Protein AF-X6N0F0-F1 (afdb_monomer_lite)

Organism: Reticulomyxa filosa (NCBI:txid46433)

Sequence (204 aa):
MIHLSQEDIPFHVIVHSWLSKQPIAPAMQTQVQGWMHDIFLKAVHLLHQQMINSNEPIFVIRTTIIGLLRSSLCHLDMDNFSDMNKINKKEFVVQCIRGLTCNLTYKFKQQLALEILKLSEETVSNGLNRDNIGCIYFDPQHNAIRHYDNVALSKQHQDILSKLYTDQVLDVDNIPMIMYVMKLNIKIKIHICIRHIKKNYTYN

Secondary structure (DSSP, 8-state):
-----STT--HHHHHHHHHTTS---HHHHHHHHHHIIIIIIHHHHHHHHHHHH--S--BSS---HHHHHHHHHHHT-GGGSS-TTS--HHHHHHHHHHHHHTTB-HHHHHHHHHHHHHHHT---TT---GGGGGGEEEETTTTEEEE-------HHHHHHHHHHSSS-PPPTT-HHHHHHHHHHHHHHHHHHHHHHHHHHS---

Foldseek 3Di:
DDDDDLVPDPLVVVVVVLLVPAPADPVCSVVVNVCCVQQQVVLLVVVVVCVVPDPADFFLEDDRSVRLSVQLVVLVRLVNAPDRHDHALLQNLLSNLCSNLVGGAQVNSLVSNVVSCVSSVADEDPDDPSNPSSQWDQDPVVRGIYGLPPPPDPVVVVVVVVVVNPRDRDDPVPVVVVVVVVVVVVVVVVVSVVVVVVVVPPPD

Radius of gyration: 18.17 Å; chains: 1; bounding box: 40×53×51 Å

Structure (mmCIF, N/CA/C/O backbone):
data_AF-X6N0F0-F1
#
_entry.id   AF-X6N0F0-F1
#
loop_
_atom_site.group_PDB
_atom_site.id
_atom_site.type_symbol
_atom_site.label_atom_id
_atom_site.label_alt_id
_atom_site.label_comp_id
_atom_site.label_asym_id
_atom_site.label_entity_id
_atom_site.label_seq_id
_atom_site.pdbx_PDB_ins_code
_atom_site.Cartn_x
_atom_site.Cartn_y
_atom_site.Cartn_z
_atom_site.occupancy
_atom_site.B_iso_or_equiv
_atom_site.auth_seq_id
_atom_site.auth_comp_id
_atom_site.auth_asym_id
_atom_site.auth_atom_id
_atom_site.pdbx_PDB_model_num
ATOM 1 N N . MET A 1 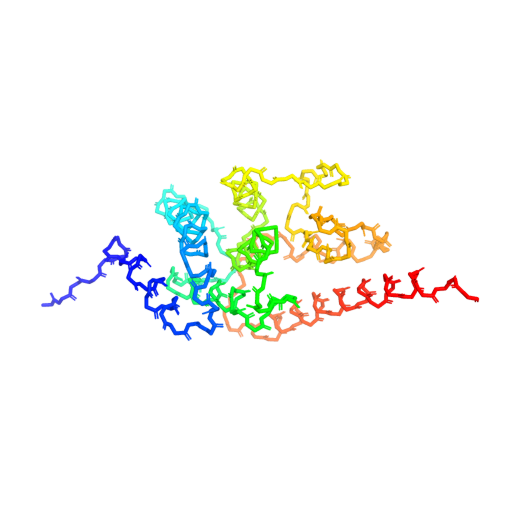1 ? -21.786 -23.741 19.192 1.00 69.81 1 MET A N 1
ATOM 2 C CA . MET A 1 1 ? -21.735 -22.355 18.679 1.00 69.81 1 MET A CA 1
ATOM 3 C C . MET A 1 1 ? -20.331 -22.123 18.150 1.00 69.81 1 MET A C 1
ATOM 5 O O . MET A 1 1 ? -19.397 -22.379 18.896 1.00 69.81 1 MET A O 1
ATOM 9 N N . ILE A 1 2 ? -20.175 -21.747 16.878 1.00 79.00 2 ILE A N 1
ATOM 10 C CA . ILE A 1 2 ? -18.860 -21.464 16.281 1.00 79.00 2 ILE A CA 1
ATOM 11 C C . ILE A 1 2 ? -18.618 -19.957 16.394 1.00 79.00 2 ILE A C 1
ATOM 13 O O . ILE A 1 2 ? -19.473 -19.175 15.983 1.00 79.00 2 ILE A O 1
ATOM 17 N N . HIS A 1 3 ? -17.482 -19.566 16.970 1.00 74.69 3 HIS A N 1
ATOM 18 C CA . HIS A 1 3 ? -17.037 -18.178 17.063 1.00 74.69 3 HIS A CA 1
ATOM 19 C C . HIS A 1 3 ? -15.860 -17.978 16.106 1.00 74.69 3 HIS A C 1
ATOM 21 O O . HIS A 1 3 ? -14.923 -18.770 16.122 1.00 74.69 3 HIS A O 1
ATOM 27 N N . LEU A 1 4 ? -15.932 -16.949 15.264 1.00 74.44 4 LEU A N 1
ATOM 28 C CA . LEU A 1 4 ? -14.862 -16.556 14.349 1.00 74.44 4 LEU A CA 1
ATOM 29 C C . LEU A 1 4 ? -14.329 -15.209 14.824 1.00 74.44 4 LEU A C 1
ATOM 31 O O . LEU A 1 4 ? -15.073 -14.224 14.824 1.00 74.44 4 LEU A O 1
ATOM 35 N N . SER A 1 5 ? -13.070 -15.183 15.257 1.00 76.06 5 SER A N 1
ATOM 36 C CA . SER A 1 5 ? -12.427 -13.955 15.713 1.00 76.06 5 SER A CA 1
ATOM 37 C C . SER A 1 5 ? -11.921 -13.133 14.521 1.00 76.06 5 SER A C 1
ATOM 39 O O . SER A 1 5 ? -11.695 -13.655 13.426 1.00 76.06 5 SER A O 1
ATOM 41 N N . GLN A 1 6 ? -11.734 -11.827 14.722 1.00 69.38 6 GLN A N 1
ATOM 42 C CA . GLN A 1 6 ? -11.071 -10.979 13.723 1.00 69.38 6 GLN A CA 1
ATOM 43 C C . GLN A 1 6 ? -9.553 -11.216 13.669 1.00 69.38 6 GLN A C 1
ATOM 45 O O . GLN A 1 6 ? -8.920 -10.861 12.678 1.00 69.38 6 GLN A O 1
ATOM 50 N N . GLU A 1 7 ? -8.982 -11.846 14.697 1.00 70.25 7 GLU A N 1
ATOM 51 C CA . GLU A 1 7 ? -7.555 -12.169 14.782 1.00 70.25 7 GLU A CA 1
ATOM 52 C C . GLU A 1 7 ? -7.174 -13.323 13.843 1.00 70.25 7 GLU A C 1
ATOM 54 O O . GLU A 1 7 ? -6.058 -13.359 13.328 1.00 70.25 7 GLU A O 1
ATOM 59 N N . ASP A 1 8 ? -8.129 -14.202 13.529 1.00 71.31 8 ASP A N 1
ATOM 60 C CA . ASP A 1 8 ? -7.909 -15.400 12.712 1.00 71.31 8 ASP A CA 1
ATOM 61 C C . ASP A 1 8 ? -7.985 -15.153 11.194 1.00 71.31 8 ASP A C 1
ATOM 63 O O . ASP A 1 8 ? -8.019 -16.105 10.413 1.00 71.31 8 ASP A O 1
ATOM 67 N N . ILE A 1 9 ? -8.055 -13.900 10.725 1.00 78.94 9 ILE A N 1
ATOM 68 C CA . ILE A 1 9 ? -8.280 -13.617 9.298 1.00 78.94 9 ILE A CA 1
ATOM 69 C C . ILE A 1 9 ? -6.981 -13.831 8.495 1.00 78.94 9 ILE A C 1
ATOM 71 O O . ILE A 1 9 ? -6.022 -13.065 8.640 1.00 78.94 9 ILE A O 1
ATOM 75 N N . PRO A 1 10 ? -6.931 -14.801 7.559 1.00 85.31 10 PRO A N 1
ATOM 76 C CA . PRO A 1 10 ? -5.717 -15.098 6.809 1.00 85.31 10 PRO A CA 1
ATOM 77 C C . PRO A 1 10 ? -5.556 -14.129 5.625 1.00 85.31 10 PRO A C 1
ATOM 79 O O . PRO A 1 10 ? -5.815 -14.477 4.470 1.00 85.31 10 PRO A O 1
ATOM 82 N N . PHE A 1 11 ? -5.108 -12.895 5.892 1.00 88.25 11 PHE A N 1
ATOM 83 C CA . PHE A 1 11 ? -4.952 -11.844 4.869 1.00 88.25 11 PHE A CA 1
ATOM 84 C C . PHE A 1 11 ? -4.115 -12.297 3.666 1.00 88.25 11 PHE A C 1
ATOM 86 O O . PHE A 1 11 ? -4.444 -11.993 2.519 1.00 88.25 11 PHE A O 1
ATOM 93 N N .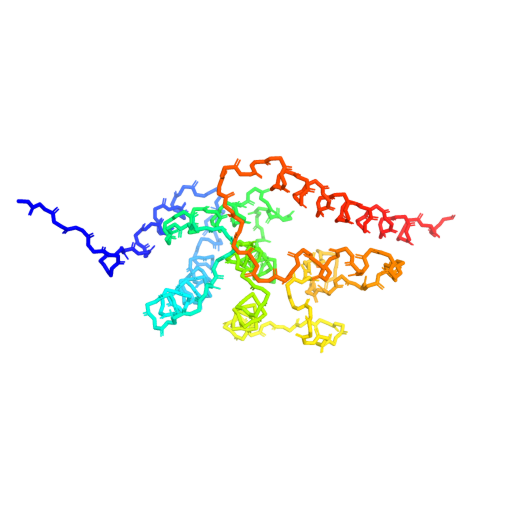 HIS A 1 12 ? -3.062 -13.073 3.925 1.00 88.50 12 HIS A N 1
ATOM 94 C CA . HIS A 1 12 ? -2.173 -13.614 2.901 1.00 88.50 12 HIS A CA 1
ATOM 95 C C . HIS A 1 12 ? -2.908 -14.521 1.901 1.00 88.50 12 HIS A C 1
ATOM 97 O O . HIS A 1 12 ? -2.646 -14.427 0.705 1.00 88.50 12 HIS A O 1
ATOM 103 N N . VAL A 1 13 ? -3.868 -15.337 2.353 1.00 90.19 13 VAL A N 1
ATOM 104 C CA . VAL A 1 13 ? -4.660 -16.219 1.477 1.00 90.19 13 VAL A CA 1
ATOM 105 C C . VAL A 1 13 ? -5.571 -15.399 0.571 1.00 90.19 13 VAL A C 1
ATOM 107 O O . VAL A 1 13 ? -5.664 -15.675 -0.623 1.00 90.19 13 VAL A O 1
ATOM 110 N N . ILE A 1 14 ? -6.210 -14.361 1.118 1.00 90.81 14 ILE A N 1
ATOM 111 C CA . ILE A 1 14 ? -7.100 -13.472 0.357 1.00 90.81 14 ILE A CA 1
ATOM 112 C C . ILE A 1 14 ? -6.309 -12.757 -0.741 1.00 90.81 14 ILE A C 1
ATOM 114 O O . ILE A 1 14 ? -6.707 -12.771 -1.904 1.00 90.81 14 ILE A O 1
ATOM 118 N N . VAL A 1 15 ? -5.163 -12.178 -0.379 1.00 91.44 15 VAL A N 1
ATOM 119 C CA . VAL A 1 15 ? -4.282 -11.478 -1.320 1.00 91.44 15 VAL A CA 1
ATOM 120 C C . VAL A 1 15 ? -3.732 -12.428 -2.381 1.00 91.44 15 VAL A C 1
ATOM 122 O O . VAL A 1 15 ? -3.753 -12.093 -3.562 1.00 91.44 15 VAL A O 1
ATOM 125 N N . HIS A 1 16 ? -3.302 -13.630 -1.993 1.00 90.69 16 HIS A N 1
ATOM 126 C CA . HIS A 1 16 ? -2.810 -14.635 -2.933 1.00 90.69 16 HIS A CA 1
ATOM 127 C C . HIS A 1 16 ? -3.905 -15.091 -3.910 1.00 90.69 16 HIS A C 1
ATOM 129 O O . HIS A 1 16 ? -3.671 -15.179 -5.114 1.00 90.69 16 HIS A O 1
ATOM 135 N N . SER A 1 17 ? -5.125 -15.329 -3.417 1.00 91.56 17 SER A N 1
ATOM 136 C CA . SER A 1 17 ? -6.269 -15.677 -4.268 1.00 91.56 17 SER A CA 1
ATOM 137 C C . SER A 1 17 ? -6.703 -14.534 -5.185 1.00 91.56 17 SER A C 1
ATOM 139 O O . SER A 1 17 ? -7.323 -14.800 -6.215 1.00 91.56 17 SER A O 1
ATOM 141 N N . TRP A 1 18 ? -6.477 -13.281 -4.795 1.00 92.88 18 TRP A N 1
ATOM 142 C CA . TRP A 1 18 ? -6.726 -12.139 -5.664 1.00 92.88 18 TRP A CA 1
ATOM 143 C C . TRP A 1 18 ? -5.651 -12.051 -6.749 1.00 92.88 18 TRP A C 1
ATOM 145 O O . TRP A 1 18 ? -6.000 -11.978 -7.924 1.00 92.88 18 TRP A O 1
ATOM 155 N N . LEU A 1 19 ? -4.370 -12.166 -6.374 1.00 90.31 19 LEU A N 1
ATOM 156 C CA . LEU A 1 19 ? -3.230 -12.138 -7.295 1.00 90.31 19 LEU A CA 1
ATOM 157 C C . LEU A 1 19 ? -3.330 -13.199 -8.393 1.00 90.31 19 LEU A C 1
ATOM 159 O O . LEU A 1 19 ? -3.030 -12.906 -9.545 1.00 90.31 19 LEU A O 1
ATOM 163 N N . SER A 1 20 ? -3.789 -14.411 -8.066 1.00 90.25 20 SER A N 1
ATOM 164 C CA . SER A 1 20 ? -3.936 -15.491 -9.052 1.00 90.25 20 SER A CA 1
ATOM 165 C C . SER A 1 20 ? -5.004 -15.231 -10.119 1.00 90.25 20 SER A C 1
ATOM 167 O O . SER A 1 20 ? -5.036 -15.932 -11.127 1.00 90.25 20 SER A O 1
ATOM 169 N N . LYS A 1 21 ? -5.882 -14.244 -9.906 1.00 90.00 21 LYS A N 1
ATOM 170 C CA . LYS A 1 21 ? -6.938 -13.843 -10.847 1.00 90.00 21 LYS A CA 1
ATOM 171 C C . LYS A 1 21 ? -6.562 -12.616 -11.674 1.00 90.00 21 LYS A C 1
ATOM 173 O O . LYS A 1 21 ? -7.340 -12.228 -12.539 1.00 90.00 21 LYS A O 1
ATOM 178 N N . GLN A 1 22 ? -5.425 -11.984 -11.388 1.00 88.31 22 GLN A N 1
ATOM 179 C CA . GLN A 1 22 ? -5.017 -10.762 -12.067 1.00 88.31 22 GLN A CA 1
ATOM 180 C C . GLN A 1 22 ? -4.376 -11.075 -13.428 1.00 88.31 22 GLN A C 1
ATOM 182 O O . GLN A 1 22 ? -3.581 -12.015 -13.519 1.00 88.31 22 GLN A O 1
ATOM 187 N N . PRO A 1 23 ? -4.656 -10.283 -14.477 1.00 85.69 23 PRO A N 1
ATOM 188 C CA . PRO A 1 23 ? -4.070 -10.450 -15.808 1.00 85.69 23 PRO A CA 1
ATOM 189 C C . PRO A 1 23 ? -2.620 -9.922 -15.869 1.00 85.69 23 PRO A C 1
ATOM 191 O O . PRO A 1 23 ? -2.290 -9.056 -16.673 1.00 85.69 23 PRO A O 1
ATOM 194 N N . ILE A 1 24 ? -1.739 -10.423 -14.998 1.00 83.31 24 ILE A N 1
ATOM 195 C CA . ILE A 1 24 ? -0.337 -9.989 -14.909 1.00 83.31 24 ILE A CA 1
ATOM 196 C C . ILE A 1 24 ? 0.508 -10.800 -15.894 1.00 83.31 24 ILE A C 1
ATOM 198 O O . ILE A 1 24 ? 0.452 -12.031 -15.905 1.00 83.31 24 ILE A O 1
ATOM 202 N N . ALA A 1 25 ? 1.344 -10.126 -16.685 1.00 82.62 25 ALA A N 1
ATOM 203 C CA . ALA A 1 25 ? 2.320 -10.803 -17.534 1.00 82.62 25 ALA A CA 1
ATOM 204 C C . ALA A 1 25 ? 3.247 -11.713 -16.689 1.00 82.62 25 ALA A C 1
ATOM 206 O O . ALA A 1 25 ? 3.732 -11.268 -15.644 1.00 82.62 25 ALA A O 1
ATOM 207 N N . PRO A 1 26 ? 3.583 -12.944 -17.129 1.00 81.94 26 PRO A N 1
ATOM 208 C CA . PRO A 1 26 ? 4.384 -13.887 -16.334 1.00 81.94 26 PRO A CA 1
ATOM 209 C C . PRO A 1 26 ? 5.716 -13.314 -15.830 1.00 81.94 26 PRO A C 1
ATOM 211 O O . PRO A 1 26 ? 6.135 -13.594 -14.710 1.00 81.94 26 PRO A O 1
ATOM 214 N N . ALA A 1 27 ? 6.351 -12.448 -16.626 1.00 83.12 27 ALA A N 1
ATOM 215 C CA . ALA A 1 27 ? 7.599 -11.779 -16.264 1.00 83.12 27 ALA A CA 1
ATOM 216 C C . ALA A 1 27 ? 7.469 -10.843 -15.044 1.00 83.12 27 ALA A C 1
ATOM 218 O O . ALA A 1 27 ? 8.462 -10.584 -14.369 1.00 83.12 27 ALA A O 1
ATOM 219 N N . MET A 1 28 ? 6.264 -10.340 -14.753 1.00 85.06 28 MET A N 1
ATOM 220 C CA . MET A 1 28 ? 5.997 -9.391 -13.666 1.00 85.06 28 MET A CA 1
ATOM 221 C C . MET A 1 28 ? 5.358 -10.025 -12.435 1.00 85.06 28 MET A C 1
ATOM 223 O O . MET A 1 28 ? 5.368 -9.410 -11.368 1.00 85.06 28 MET A O 1
ATOM 227 N N . GLN A 1 29 ? 4.857 -11.256 -12.539 1.00 86.62 29 GLN A N 1
ATOM 228 C CA . GLN A 1 29 ? 4.131 -11.918 -11.458 1.00 86.62 29 GLN A CA 1
ATOM 229 C C . GLN A 1 29 ? 4.958 -12.007 -10.167 1.00 86.62 29 GLN A C 1
ATOM 231 O O . GLN A 1 29 ? 4.486 -11.592 -9.110 1.00 86.62 29 GLN A O 1
ATOM 236 N N . THR A 1 30 ? 6.215 -12.452 -10.256 1.00 90.06 30 THR A N 1
ATOM 237 C CA . THR A 1 30 ? 7.126 -12.558 -9.101 1.00 90.06 30 THR A CA 1
ATOM 238 C C . THR A 1 30 ? 7.404 -11.199 -8.461 1.00 90.06 30 THR A C 1
ATOM 240 O O . THR A 1 30 ? 7.430 -11.073 -7.238 1.00 90.06 30 THR A O 1
ATOM 243 N N . GLN A 1 31 ? 7.579 -10.160 -9.279 1.00 91.31 31 GLN A N 1
ATOM 244 C CA . GLN A 1 31 ? 7.877 -8.810 -8.805 1.00 91.31 31 GLN A CA 1
ATOM 245 C C . GLN A 1 31 ? 6.676 -8.190 -8.081 1.00 91.31 31 GLN A C 1
ATOM 247 O O . GLN A 1 31 ? 6.823 -7.673 -6.973 1.00 91.31 31 GLN A O 1
ATOM 252 N N . VAL A 1 32 ? 5.480 -8.300 -8.664 1.00 91.44 32 VAL A N 1
ATOM 253 C CA . VAL A 1 32 ? 4.233 -7.827 -8.046 1.00 91.44 32 VAL A CA 1
ATOM 254 C C . VAL A 1 32 ? 3.931 -8.611 -6.772 1.00 91.44 32 VAL A C 1
ATOM 256 O O . VAL A 1 32 ? 3.545 -8.016 -5.769 1.00 91.44 32 VAL A O 1
ATOM 259 N N . GLN A 1 33 ? 4.150 -9.927 -6.768 1.00 92.69 33 GLN A N 1
ATOM 260 C CA . GLN A 1 33 ? 3.998 -10.751 -5.570 1.00 92.69 33 GLN A CA 1
ATOM 261 C C . GLN A 1 33 ? 4.942 -10.297 -4.448 1.00 92.69 33 GLN A C 1
ATOM 263 O O . GLN A 1 33 ? 4.503 -10.182 -3.301 1.00 92.69 33 GLN A O 1
ATOM 268 N N . GLY A 1 34 ? 6.198 -9.975 -4.777 1.00 93.94 34 GLY A N 1
ATOM 269 C CA . GLY A 1 34 ? 7.149 -9.380 -3.839 1.00 93.94 34 GLY A CA 1
ATOM 270 C C . GLY A 1 34 ? 6.624 -8.072 -3.247 1.00 93.94 34 GLY A C 1
ATOM 271 O O . GLY A 1 34 ? 6.540 -7.933 -2.032 1.00 93.94 34 GLY A O 1
ATOM 272 N N . TRP A 1 35 ? 6.152 -7.141 -4.079 1.00 95.25 35 TRP A N 1
ATOM 273 C CA . TRP A 1 35 ? 5.598 -5.868 -3.599 1.00 95.25 35 TRP A CA 1
ATOM 274 C C . TRP A 1 35 ? 4.320 -6.025 -2.773 1.00 95.25 35 TRP A C 1
ATOM 276 O O . TRP A 1 35 ? 4.130 -5.319 -1.781 1.00 95.25 35 TRP A O 1
ATOM 286 N N . MET A 1 36 ? 3.450 -6.968 -3.132 1.00 94.88 36 MET A N 1
ATOM 287 C CA . MET A 1 36 ? 2.273 -7.288 -2.327 1.00 94.88 36 MET A CA 1
ATOM 288 C C . MET A 1 36 ? 2.663 -7.804 -0.944 1.00 94.88 36 MET A C 1
ATOM 290 O O . MET A 1 36 ? 2.010 -7.460 0.039 1.00 94.88 36 MET A O 1
ATOM 294 N N . HIS A 1 37 ? 3.728 -8.596 -0.846 1.00 94.38 37 HIS A N 1
ATOM 295 C CA . HIS A 1 37 ? 4.213 -9.086 0.436 1.00 94.38 37 HIS A CA 1
ATOM 296 C C . HIS A 1 37 ? 4.913 -7.990 1.248 1.00 94.38 37 HIS A C 1
ATOM 298 O O . HIS A 1 37 ? 4.571 -7.756 2.407 1.00 94.38 37 HIS A O 1
ATOM 304 N N . ASP A 1 38 ? 5.853 -7.282 0.627 1.00 94.81 38 ASP A N 1
ATOM 305 C CA . ASP A 1 38 ? 6.741 -6.356 1.323 1.00 94.81 38 ASP A CA 1
ATOM 306 C C . ASP A 1 38 ? 6.120 -5.002 1.634 1.00 94.81 38 ASP A C 1
ATOM 308 O O . ASP A 1 38 ? 6.524 -4.367 2.605 1.00 94.81 38 ASP A O 1
ATOM 312 N N . ILE A 1 39 ? 5.143 -4.569 0.840 1.00 96.25 39 ILE A N 1
ATOM 313 C CA . ILE A 1 39 ? 4.515 -3.256 0.985 1.00 96.25 39 ILE A CA 1
ATOM 314 C C . ILE A 1 39 ? 3.069 -3.431 1.446 1.00 96.25 39 ILE A C 1
ATOM 316 O O . ILE A 1 39 ? 2.711 -2.983 2.534 1.00 96.25 39 ILE A O 1
ATOM 320 N N . PHE A 1 40 ? 2.230 -4.104 0.651 1.00 95.50 40 PHE A N 1
ATOM 321 C CA . PHE A 1 40 ? 0.785 -4.146 0.906 1.00 95.50 40 PHE A CA 1
ATOM 322 C C . PHE A 1 40 ? 0.427 -4.936 2.173 1.00 95.50 40 PHE A C 1
ATOM 324 O O . PHE A 1 40 ? -0.244 -4.406 3.056 1.00 95.50 40 PHE A O 1
ATOM 331 N N . LEU A 1 41 ? 0.890 -6.183 2.307 1.00 94.56 41 LEU A N 1
ATOM 332 C CA . LEU A 1 41 ? 0.569 -7.030 3.460 1.00 94.56 41 LEU A CA 1
ATOM 333 C C . LEU A 1 41 ? 1.149 -6.477 4.766 1.00 94.56 41 LEU A C 1
ATOM 335 O O . LEU A 1 41 ? 0.461 -6.507 5.787 1.00 94.56 41 LEU A O 1
ATOM 339 N N . LYS A 1 42 ? 2.365 -5.915 4.741 1.00 95.25 42 LYS A N 1
ATOM 340 C CA . LYS A 1 42 ? 2.935 -5.230 5.913 1.00 95.25 42 LYS A CA 1
ATOM 341 C C . LYS A 1 42 ? 2.102 -4.005 6.304 1.00 95.25 42 LYS A C 1
ATOM 343 O O . LYS A 1 42 ? 1.788 -3.851 7.481 1.00 95.25 42 LYS A O 1
ATOM 348 N N . ALA A 1 43 ? 1.661 -3.190 5.343 1.00 94.56 43 ALA A N 1
ATOM 349 C CA . ALA A 1 43 ? 0.790 -2.044 5.614 1.00 94.56 43 ALA A CA 1
ATOM 350 C C . ALA A 1 43 ? -0.584 -2.456 6.179 1.00 94.56 43 ALA A C 1
ATOM 352 O O . ALA A 1 43 ? -1.069 -1.842 7.129 1.00 94.56 43 ALA A O 1
ATOM 353 N N . VAL A 1 44 ? -1.189 -3.528 5.654 1.00 93.62 44 VAL A N 1
ATOM 354 C CA . VAL A 1 44 ? -2.429 -4.113 6.198 1.00 93.62 44 VAL A CA 1
ATOM 355 C C . VAL A 1 44 ? -2.220 -4.594 7.632 1.00 93.62 44 VAL A C 1
ATOM 357 O O . VAL A 1 44 ? -3.065 -4.339 8.486 1.00 93.62 44 VAL A O 1
ATOM 360 N N . HIS A 1 45 ? -1.102 -5.267 7.913 1.00 92.12 45 HIS A N 1
ATOM 361 C CA . HIS A 1 45 ? -0.795 -5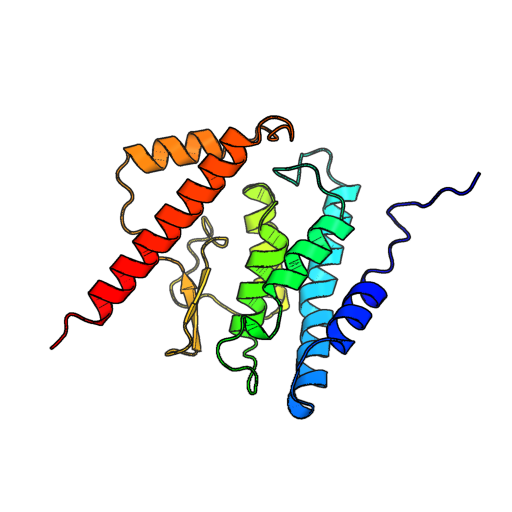.756 9.255 1.00 92.12 45 HIS A CA 1
ATOM 362 C C . HIS A 1 45 ? -0.631 -4.608 10.256 1.00 92.12 45 HIS A C 1
ATOM 364 O O . HIS A 1 45 ? -1.217 -4.661 11.334 1.00 92.12 45 HIS A O 1
ATOM 370 N N . LEU A 1 46 ? 0.088 -3.544 9.879 1.00 91.81 46 LEU A N 1
ATOM 371 C CA . LEU A 1 46 ? 0.221 -2.335 10.698 1.00 91.81 46 LEU A CA 1
ATOM 372 C C . LEU A 1 46 ? -1.143 -1.713 11.008 1.00 91.81 46 LEU A C 1
ATOM 374 O O . LEU A 1 46 ? -1.434 -1.395 12.159 1.00 91.81 46 LEU A O 1
ATOM 378 N N . LEU A 1 47 ? -2.005 -1.582 9.999 1.00 90.75 47 LEU A N 1
ATOM 379 C CA . LEU A 1 47 ? -3.342 -1.034 10.193 1.00 90.75 47 LEU A CA 1
ATOM 380 C C . LEU A 1 47 ? -4.213 -1.934 11.081 1.00 90.75 47 LEU A C 1
ATOM 382 O O . LEU A 1 47 ? -4.924 -1.434 11.947 1.00 90.75 47 LEU A O 1
ATOM 386 N N . HIS A 1 48 ? -4.135 -3.254 10.910 1.00 89.69 48 HIS A N 1
ATOM 387 C CA . HIS A 1 48 ? -4.855 -4.209 11.751 1.00 89.69 48 HIS A CA 1
ATOM 388 C C . HIS A 1 48 ? -4.406 -4.132 13.217 1.00 89.69 48 HIS A C 1
ATOM 390 O O . HIS A 1 48 ? -5.239 -4.089 14.117 1.00 89.69 48 HIS A O 1
ATOM 396 N N . GLN A 1 49 ? -3.098 -4.025 13.466 1.00 88.38 49 GLN A N 1
ATOM 397 C CA . GLN A 1 49 ? -2.571 -3.792 14.812 1.00 88.38 49 GLN A CA 1
ATOM 398 C C . GLN A 1 49 ? -3.084 -2.473 15.401 1.00 88.38 49 GLN A C 1
ATOM 400 O O . GLN A 1 49 ? -3.463 -2.428 16.570 1.00 88.38 49 GLN A O 1
ATOM 405 N N . GLN A 1 50 ? -3.141 -1.402 14.602 1.00 87.31 50 GLN A N 1
ATOM 406 C CA . GLN A 1 50 ? -3.716 -0.132 15.050 1.00 87.31 50 GLN A CA 1
ATOM 407 C C . GLN A 1 50 ? -5.198 -0.278 15.415 1.00 87.31 50 GLN A C 1
ATOM 409 O O . GLN A 1 50 ? -5.611 0.271 16.432 1.00 87.31 50 GLN A O 1
ATOM 414 N N . MET A 1 51 ? -5.976 -1.049 14.648 1.00 84.50 51 MET A N 1
ATOM 415 C CA . MET A 1 51 ? -7.391 -1.326 14.944 1.00 84.50 51 MET A CA 1
ATOM 416 C C . MET A 1 51 ? -7.610 -2.054 16.265 1.00 84.50 51 MET A C 1
ATOM 418 O O . MET A 1 51 ? -8.606 -1.788 16.927 1.00 84.50 51 MET A O 1
ATOM 422 N N . ILE A 1 52 ? -6.706 -2.958 16.638 1.00 84.25 52 ILE A N 1
ATOM 423 C CA . ILE A 1 52 ? -6.805 -3.712 17.893 1.00 84.25 52 ILE A CA 1
ATOM 424 C C . ILE A 1 52 ? -6.366 -2.849 19.084 1.00 84.25 52 ILE A C 1
ATOM 426 O O . ILE A 1 52 ? -6.971 -2.907 20.150 1.00 84.25 52 ILE A O 1
ATOM 430 N N . ASN A 1 53 ? -5.321 -2.037 18.904 1.00 84.25 53 ASN A N 1
ATOM 431 C CA . ASN A 1 53 ? -4.653 -1.341 20.006 1.00 84.25 53 ASN A CA 1
ATOM 432 C C . ASN A 1 53 ? -5.176 0.080 20.269 1.00 84.25 53 ASN A C 1
ATOM 434 O O . ASN A 1 53 ? -4.841 0.670 21.297 1.00 84.25 53 ASN A O 1
ATOM 438 N N . SER A 1 54 ? -5.926 0.674 19.338 1.00 78.50 54 SER A N 1
ATOM 439 C CA . SER A 1 54 ? -6.392 2.056 19.454 1.00 78.50 54 SER A CA 1
ATOM 440 C C . SER A 1 54 ? -7.830 2.139 19.956 1.00 78.50 54 SER A C 1
ATOM 442 O O . SER A 1 54 ? -8.724 1.486 19.429 1.00 78.50 54 SER A O 1
ATOM 444 N N . ASN A 1 55 ? -8.061 3.033 20.920 1.00 77.56 55 ASN A N 1
ATOM 445 C CA . ASN A 1 55 ? -9.405 3.437 21.341 1.00 77.56 55 ASN A CA 1
ATOM 446 C C . ASN A 1 55 ? -9.985 4.564 20.459 1.00 77.56 55 ASN A C 1
ATOM 448 O O . ASN A 1 55 ? -11.122 4.982 20.671 1.00 77.56 55 ASN A O 1
ATOM 452 N N . GLU A 1 56 ? -9.210 5.094 19.504 1.00 81.56 56 GLU A N 1
ATOM 453 C CA . GLU A 1 56 ? -9.640 6.170 18.606 1.00 81.56 56 GLU A CA 1
ATOM 454 C C . GLU A 1 56 ? -10.325 5.617 17.340 1.00 81.56 56 GLU A C 1
ATOM 456 O O . GLU A 1 56 ? -9.956 4.550 16.840 1.00 81.56 56 GLU A O 1
ATOM 461 N N . PRO A 1 57 ? -11.290 6.349 16.752 1.00 82.12 57 PRO A N 1
ATOM 462 C CA . PRO A 1 57 ? -11.897 5.962 15.485 1.00 82.12 57 PRO A CA 1
ATOM 463 C C . PRO A 1 57 ? -10.879 6.069 14.338 1.00 82.12 57 PRO A C 1
ATOM 465 O O . PRO A 1 57 ? -10.495 7.155 13.901 1.00 82.12 57 PRO A O 1
ATOM 468 N N . ILE A 1 58 ? -10.453 4.917 13.819 1.00 86.06 58 ILE A N 1
ATOM 469 C CA . ILE A 1 58 ? -9.519 4.832 12.684 1.00 86.06 58 ILE A CA 1
ATOM 470 C C . ILE A 1 58 ? -10.217 5.110 11.352 1.00 86.06 58 ILE A C 1
ATOM 472 O O . ILE A 1 58 ? -9.637 5.721 10.450 1.00 86.06 58 ILE A O 1
ATOM 476 N N . PHE A 1 59 ? -11.464 4.659 11.222 1.00 85.44 59 PHE A N 1
ATOM 477 C CA . PHE A 1 59 ? -12.234 4.762 9.990 1.00 85.44 59 PHE A CA 1
ATOM 478 C C . PHE A 1 59 ? -13.240 5.904 10.041 1.00 85.44 59 PHE A C 1
ATOM 480 O O . PHE A 1 59 ? -13.904 6.107 11.054 1.00 85.44 59 PHE A O 1
ATOM 487 N N . VAL A 1 60 ? -13.407 6.592 8.910 1.00 83.12 60 VAL A N 1
ATOM 488 C CA . VAL A 1 60 ? -14.477 7.587 8.727 1.00 83.12 60 VAL A CA 1
ATOM 489 C C . VAL A 1 60 ? -15.840 6.894 8.657 1.00 83.12 60 VAL A C 1
ATOM 491 O O . VAL A 1 60 ? -16.816 7.392 9.213 1.00 83.12 60 VAL A O 1
ATOM 494 N N . ILE A 1 61 ? -15.897 5.731 7.996 1.00 81.94 61 ILE A N 1
ATOM 495 C CA . ILE A 1 61 ? -17.083 4.876 7.897 1.00 81.94 61 ILE A CA 1
ATOM 496 C C . ILE A 1 61 ? -16.751 3.504 8.477 1.00 81.94 61 ILE A C 1
ATOM 498 O O . ILE A 1 61 ? -15.787 2.855 8.058 1.00 81.94 61 ILE A O 1
ATOM 502 N N . ARG A 1 62 ? -17.575 3.014 9.406 1.00 80.62 62 ARG A N 1
ATOM 503 C CA . ARG A 1 62 ? -17.370 1.707 10.042 1.00 80.62 62 ARG A CA 1
ATOM 504 C C . ARG A 1 62 ? -17.336 0.595 8.991 1.00 80.62 62 ARG A C 1
ATOM 506 O O . ARG A 1 62 ? -18.323 0.336 8.314 1.00 80.62 62 ARG A O 1
ATOM 513 N N . THR A 1 63 ? -16.187 -0.063 8.856 1.00 82.69 63 THR A N 1
ATOM 514 C CA . THR A 1 63 ? -15.951 -1.112 7.856 1.00 82.69 63 THR A CA 1
ATOM 515 C C . THR A 1 63 ? -15.147 -2.239 8.493 1.00 82.69 63 THR A C 1
ATOM 517 O O . THR A 1 63 ? -14.318 -1.998 9.368 1.00 82.69 63 THR A O 1
ATOM 520 N N . THR A 1 64 ? -15.392 -3.481 8.079 1.00 86.56 64 THR A N 1
ATOM 521 C CA . THR A 1 64 ? -14.567 -4.620 8.503 1.00 86.56 64 THR A CA 1
ATOM 522 C C . THR A 1 64 ? -13.206 -4.582 7.804 1.00 86.56 64 THR A C 1
ATOM 524 O O . THR A 1 64 ? -13.079 -4.032 6.710 1.00 86.56 64 THR A O 1
ATOM 527 N N . ILE A 1 65 ? -12.186 -5.229 8.375 1.00 85.81 65 ILE A N 1
ATOM 528 C CA . ILE A 1 65 ? -10.868 -5.319 7.723 1.00 85.81 65 ILE A CA 1
ATOM 529 C C . ILE A 1 65 ? -10.946 -5.989 6.339 1.00 85.81 65 ILE A C 1
ATOM 531 O O . ILE A 1 65 ? -10.240 -5.593 5.417 1.00 85.81 65 ILE A O 1
ATOM 535 N N . ILE A 1 66 ? -11.870 -6.939 6.149 1.00 88.50 66 ILE A N 1
ATOM 536 C CA . ILE A 1 66 ? -12.135 -7.573 4.848 1.00 88.50 66 ILE A CA 1
ATOM 537 C C . ILE A 1 66 ? -12.738 -6.567 3.860 1.00 88.50 66 ILE A C 1
ATOM 539 O O . ILE A 1 66 ? -12.345 -6.538 2.695 1.00 88.50 66 ILE A O 1
ATOM 543 N N . GLY A 1 67 ? -13.680 -5.731 4.312 1.00 87.69 67 GLY A N 1
ATOM 544 C CA . GLY A 1 67 ? -14.260 -4.670 3.489 1.00 87.69 67 GLY A CA 1
ATOM 545 C C . GLY A 1 67 ? -13.204 -3.661 3.038 1.00 87.69 67 GLY A C 1
ATOM 546 O O . GLY A 1 67 ? -13.170 -3.295 1.862 1.00 87.69 67 GLY A O 1
ATOM 547 N N . LEU A 1 68 ? -12.290 -3.291 3.940 1.00 88.94 68 LEU A N 1
ATOM 548 C CA . LEU A 1 68 ? -11.145 -2.457 3.600 1.00 88.94 68 LEU A CA 1
ATOM 549 C C . LEU A 1 68 ? -10.235 -3.151 2.584 1.00 88.94 68 LEU A C 1
ATOM 551 O O . LEU A 1 68 ? -9.986 -2.581 1.532 1.00 88.94 68 LEU A O 1
ATOM 555 N N . LEU A 1 69 ? -9.796 -4.384 2.858 1.00 91.75 69 LEU A N 1
ATOM 556 C CA . LEU A 1 69 ? -8.941 -5.161 1.957 1.00 91.75 69 LEU A CA 1
ATOM 557 C C . LEU A 1 69 ? -9.523 -5.239 0.549 1.00 91.75 69 LEU A C 1
ATOM 559 O O . LEU A 1 69 ? -8.819 -4.981 -0.422 1.00 91.75 69 LEU A O 1
ATOM 563 N N . ARG A 1 70 ? -10.819 -5.542 0.434 1.00 90.81 70 ARG A N 1
ATOM 564 C CA . ARG A 1 70 ? -11.514 -5.577 -0.853 1.00 90.81 70 ARG A CA 1
ATOM 565 C C . ARG A 1 70 ? -11.464 -4.217 -1.548 1.00 90.81 70 ARG A C 1
ATOM 567 O O . ARG A 1 70 ? -11.119 -4.164 -2.723 1.00 90.81 70 ARG A O 1
ATOM 574 N N . SER A 1 71 ? -11.769 -3.136 -0.828 1.00 88.38 71 SER A N 1
ATOM 575 C CA . SER A 1 71 ? -11.689 -1.773 -1.365 1.00 88.38 71 SER A CA 1
ATOM 576 C C . SER A 1 71 ? -10.274 -1.441 -1.839 1.00 88.38 71 SER A C 1
ATOM 578 O O . SER A 1 71 ? 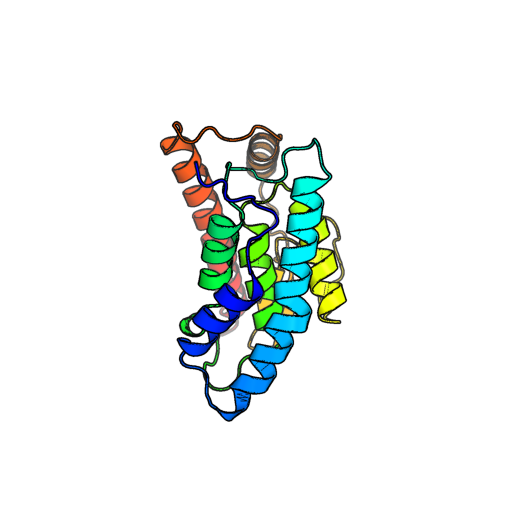-10.099 -0.874 -2.912 1.00 88.38 71 SER A O 1
ATOM 580 N N . SER A 1 72 ? -9.253 -1.819 -1.072 1.00 91.62 72 SER A N 1
ATOM 581 C CA . SER A 1 72 ? -7.861 -1.534 -1.403 1.00 91.62 72 SER A CA 1
ATOM 582 C C . SER A 1 72 ? -7.371 -2.333 -2.608 1.00 91.62 72 SER A C 1
ATOM 584 O O . SER A 1 72 ? -6.702 -1.772 -3.471 1.00 91.62 72 SER A O 1
ATOM 586 N N . LEU A 1 73 ? -7.747 -3.609 -2.712 1.00 92.38 73 LEU A N 1
ATOM 587 C CA . LEU A 1 73 ? -7.410 -4.458 -3.856 1.00 92.38 73 LEU A CA 1
ATOM 588 C C . LEU A 1 73 ? -8.072 -3.975 -5.154 1.00 92.38 73 LEU A C 1
ATOM 590 O O . LEU A 1 73 ? -7.458 -4.076 -6.207 1.00 92.38 73 LEU A O 1
ATOM 594 N N . CYS A 1 74 ? -9.264 -3.369 -5.094 1.00 89.12 74 CYS A N 1
ATOM 595 C CA . CYS A 1 74 ? -9.881 -2.731 -6.264 1.00 89.12 74 CYS A CA 1
ATOM 596 C C . CYS A 1 74 ? -9.044 -1.574 -6.837 1.00 89.12 74 CYS A C 1
ATOM 598 O O . CYS A 1 74 ? -9.084 -1.335 -8.038 1.00 89.12 74 CYS A O 1
ATOM 600 N N . HIS A 1 75 ? -8.274 -0.860 -6.010 1.00 87.81 75 HIS A N 1
ATOM 601 C CA . HIS A 1 75 ? -7.348 0.172 -6.497 1.00 87.81 75 HIS A CA 1
ATOM 602 C C . HIS A 1 75 ? -6.074 -0.409 -7.117 1.00 87.81 75 HIS A C 1
ATOM 604 O O . HIS A 1 75 ? -5.436 0.258 -7.928 1.00 87.81 75 HIS A O 1
ATOM 610 N N . LEU A 1 76 ? -5.712 -1.633 -6.730 1.00 88.88 76 LEU A N 1
ATOM 611 C CA . LEU A 1 76 ? -4.569 -2.376 -7.255 1.00 88.88 76 LEU A CA 1
ATOM 612 C C . LEU A 1 76 ? -4.936 -3.259 -8.449 1.00 88.88 76 LEU A C 1
ATOM 614 O O . LEU A 1 76 ? -4.071 -3.987 -8.925 1.00 88.88 76 LEU A O 1
ATOM 618 N N . ASP A 1 77 ? -6.184 -3.214 -8.920 1.00 85.94 77 ASP A N 1
ATOM 619 C CA . ASP A 1 77 ? -6.591 -3.938 -10.122 1.00 85.94 77 ASP A CA 1
ATOM 620 C C . ASP A 1 77 ? -5.683 -3.554 -11.292 1.00 85.94 77 ASP A C 1
ATOM 622 O O . ASP A 1 77 ? -5.408 -2.367 -11.501 1.00 85.94 77 ASP A O 1
ATOM 626 N N . MET A 1 78 ? -5.176 -4.556 -12.007 1.00 79.69 78 MET A N 1
ATOM 627 C CA . MET A 1 78 ? -4.115 -4.362 -12.998 1.00 79.69 78 MET A CA 1
ATOM 628 C C . MET A 1 78 ? -4.575 -3.490 -14.165 1.00 79.69 78 MET A C 1
ATOM 630 O O . MET A 1 78 ? -3.784 -2.708 -14.690 1.00 79.69 78 MET A O 1
ATOM 634 N N . ASP A 1 79 ? -5.874 -3.509 -14.465 1.00 77.69 79 ASP A N 1
ATOM 635 C CA . ASP A 1 79 ? -6.504 -2.642 -15.463 1.00 77.69 79 ASP A CA 1
ATOM 636 C C . ASP A 1 79 ? -6.369 -1.138 -15.135 1.00 77.69 79 ASP A C 1
ATOM 638 O O . ASP A 1 79 ? -6.536 -0.290 -16.011 1.00 77.69 79 ASP A O 1
ATOM 642 N N . ASN A 1 80 ? -6.054 -0.777 -13.883 1.00 69.69 80 ASN A N 1
ATOM 643 C CA . ASN A 1 80 ? -5.851 0.614 -13.464 1.00 69.69 80 ASN A CA 1
ATOM 644 C C . ASN A 1 80 ? -4.417 1.125 -13.667 1.00 69.69 80 ASN A C 1
ATOM 646 O O . ASN A 1 80 ? -4.157 2.298 -13.375 1.00 69.69 80 ASN A O 1
ATOM 650 N N . PHE A 1 81 ? -3.480 0.268 -14.076 1.00 80.62 81 PHE A N 1
ATOM 651 C CA . PHE A 1 81 ? -2.090 0.659 -14.289 1.00 80.62 81 PHE A CA 1
ATOM 652 C C . PHE A 1 81 ? -1.881 1.222 -15.691 1.00 80.62 81 PHE A C 1
ATOM 654 O O . PHE A 1 81 ? -2.495 0.790 -16.663 1.00 80.62 81 PHE A O 1
ATOM 661 N N . SER A 1 82 ? -0.981 2.197 -15.788 1.00 73.38 82 SER A N 1
ATOM 662 C CA . SER A 1 82 ? -0.665 2.892 -17.036 1.00 73.38 82 SER A CA 1
ATOM 663 C C . SER A 1 82 ? -0.152 1.969 -18.151 1.00 73.38 82 SER A C 1
ATOM 665 O O . SER A 1 82 ? -0.431 2.223 -19.323 1.00 73.38 82 SER A O 1
ATOM 667 N N . ASP A 1 83 ? 0.554 0.892 -17.794 1.00 74.38 83 ASP A N 1
ATOM 668 C CA . ASP A 1 83 ? 0.991 -0.167 -18.705 1.00 74.38 83 ASP A CA 1
ATOM 669 C C . ASP A 1 83 ? 0.891 -1.540 -18.018 1.00 74.38 83 ASP A C 1
ATOM 671 O O . ASP A 1 83 ? 1.666 -1.871 -17.117 1.00 74.38 83 ASP A O 1
ATOM 675 N N . MET A 1 84 ? -0.050 -2.365 -18.483 1.00 67.12 84 MET A N 1
ATOM 676 C CA . MET A 1 84 ? -0.285 -3.735 -18.003 1.00 67.12 84 MET A CA 1
ATOM 677 C C . MET A 1 84 ? 0.927 -4.663 -18.191 1.00 67.12 84 MET A C 1
ATOM 679 O O . MET A 1 84 ? 1.098 -5.626 -17.442 1.00 67.12 84 MET A O 1
ATOM 683 N N . ASN A 1 85 ? 1.799 -4.376 -19.162 1.00 69.31 85 ASN A N 1
ATOM 684 C CA . ASN A 1 85 ? 3.000 -5.171 -19.416 1.00 69.31 85 ASN A CA 1
ATOM 685 C C . ASN A 1 85 ? 4.195 -4.721 -18.567 1.00 69.31 85 ASN A C 1
ATOM 687 O O . ASN A 1 85 ? 5.179 -5.458 -18.457 1.00 69.31 85 ASN A O 1
ATOM 691 N N . LYS A 1 86 ? 4.131 -3.525 -17.966 1.00 79.56 86 LYS A N 1
ATOM 692 C CA . LYS A 1 86 ? 5.234 -2.939 -17.201 1.00 79.56 86 LYS A CA 1
ATOM 693 C C . LYS A 1 86 ? 4.728 -2.136 -16.008 1.00 79.56 86 LYS A C 1
ATOM 695 O O . LYS A 1 86 ? 4.756 -0.907 -15.978 1.00 79.56 86 LYS A O 1
ATOM 700 N N . ILE A 1 87 ? 4.351 -2.869 -14.971 1.00 83.06 87 ILE A N 1
ATOM 701 C CA . ILE A 1 87 ? 3.881 -2.297 -13.713 1.00 83.06 87 ILE A CA 1
ATOM 702 C C . ILE A 1 87 ? 5.048 -1.601 -13.009 1.00 83.06 87 ILE A C 1
ATOM 704 O O . ILE A 1 87 ? 6.078 -2.205 -12.697 1.00 83.06 87 ILE A O 1
ATOM 708 N N . ASN A 1 88 ? 4.882 -0.312 -12.735 1.00 89.94 88 ASN A N 1
ATOM 709 C CA . ASN A 1 88 ? 5.886 0.480 -12.047 1.00 89.94 88 ASN A CA 1
ATOM 710 C C . ASN A 1 88 ? 5.723 0.395 -10.523 1.00 89.94 88 ASN A C 1
ATOM 712 O O . ASN A 1 88 ? 4.614 0.553 -10.010 1.00 89.94 88 ASN A O 1
ATOM 716 N N . LYS A 1 89 ? 6.831 0.239 -9.784 1.00 92.62 89 LYS A N 1
ATOM 717 C CA . LYS A 1 89 ? 6.819 0.216 -8.310 1.00 92.62 89 LYS A CA 1
ATOM 718 C C . LYS A 1 89 ? 6.191 1.486 -7.736 1.00 92.62 89 LYS A C 1
ATOM 720 O O . LYS A 1 89 ? 5.371 1.411 -6.829 1.00 92.62 89 LYS A O 1
ATOM 725 N N . LYS A 1 90 ? 6.521 2.651 -8.301 1.00 92.75 90 LYS A N 1
ATOM 726 C CA . LYS A 1 90 ? 5.995 3.951 -7.859 1.00 92.75 90 LYS A CA 1
ATOM 727 C C . LYS A 1 90 ? 4.488 4.058 -8.061 1.00 92.75 90 LYS A C 1
ATOM 729 O O . LYS A 1 90 ? 3.780 4.560 -7.191 1.00 92.75 90 LYS A O 1
ATOM 734 N N . GLU A 1 91 ? 3.996 3.562 -9.192 1.00 91.88 91 GLU A N 1
ATOM 735 C CA . GLU A 1 91 ? 2.563 3.501 -9.476 1.00 91.88 91 GLU A CA 1
ATOM 736 C C . GLU A 1 91 ? 1.855 2.557 -8.501 1.00 91.88 91 GLU A C 1
ATOM 738 O O . GLU A 1 91 ? 0.859 2.942 -7.888 1.00 91.88 91 GLU A O 1
ATOM 743 N N . PHE A 1 92 ? 2.430 1.373 -8.268 1.00 93.81 92 PHE A N 1
ATOM 744 C CA . PHE A 1 92 ? 1.928 0.399 -7.301 1.00 93.81 92 PHE A CA 1
ATOM 745 C C . PHE A 1 92 ? 1.824 1.000 -5.893 1.00 93.81 92 PHE A C 1
ATOM 747 O O . PHE A 1 92 ? 0.790 0.880 -5.239 1.00 93.81 92 PHE A O 1
ATOM 754 N N . VAL A 1 93 ? 2.860 1.711 -5.444 1.00 94.31 93 VAL A N 1
ATOM 755 C CA . VAL A 1 93 ? 2.892 2.399 -4.145 1.00 94.31 93 VAL A CA 1
ATOM 756 C C . VAL A 1 93 ? 1.785 3.445 -4.039 1.00 94.31 93 VAL A C 1
ATOM 758 O O . VAL A 1 93 ? 1.064 3.480 -3.041 1.00 94.31 93 VAL A O 1
ATOM 761 N N . VAL A 1 94 ? 1.591 4.265 -5.074 1.00 92.00 94 VAL A N 1
ATOM 762 C CA . VAL A 1 94 ? 0.526 5.279 -5.094 1.00 92.00 94 VAL A CA 1
ATOM 763 C C . VAL A 1 94 ? -0.859 4.633 -5.025 1.00 92.00 94 VAL A C 1
ATOM 765 O O . VAL A 1 94 ? -1.709 5.100 -4.262 1.00 92.00 94 VAL A O 1
ATOM 768 N N . GLN A 1 95 ? -1.100 3.560 -5.779 1.00 91.69 95 GLN A N 1
ATOM 769 C CA . GLN A 1 95 ? -2.382 2.851 -5.750 1.00 91.69 95 GLN A CA 1
ATOM 770 C C . GLN A 1 95 ? -2.619 2.135 -4.414 1.00 91.69 95 GLN A C 1
ATOM 772 O O . GLN A 1 95 ? -3.728 2.181 -3.883 1.00 91.69 95 GLN A O 1
ATOM 777 N N . CYS A 1 96 ? -1.569 1.576 -3.809 1.00 93.69 96 CYS A N 1
ATOM 778 C CA . CYS A 1 96 ? -1.605 0.991 -2.471 1.00 93.69 96 CYS A CA 1
ATOM 779 C C . CYS A 1 96 ? -2.020 2.032 -1.416 1.00 93.69 96 CYS A C 1
ATOM 781 O O . CYS A 1 96 ? -2.962 1.807 -0.653 1.00 93.69 96 CYS A O 1
ATOM 783 N N . ILE A 1 97 ? -1.395 3.216 -1.435 1.00 92.25 97 ILE A N 1
ATOM 784 C CA . ILE A 1 97 ? -1.743 4.329 -0.539 1.00 92.25 97 ILE A CA 1
ATOM 785 C C . ILE A 1 97 ? -3.197 4.749 -0.753 1.00 92.25 97 ILE A C 1
ATOM 787 O O . ILE A 1 97 ? -3.947 4.883 0.214 1.00 92.25 97 ILE A O 1
ATOM 791 N N . ARG A 1 98 ? -3.636 4.920 -2.004 1.00 89.50 98 ARG A N 1
ATOM 792 C CA . ARG A 1 98 ? -5.026 5.293 -2.315 1.00 89.50 98 ARG A CA 1
ATOM 793 C C . ARG A 1 98 ? -6.021 4.266 -1.792 1.00 89.50 98 ARG A C 1
ATOM 795 O O . ARG A 1 98 ? -7.009 4.656 -1.177 1.00 89.50 98 ARG A O 1
ATOM 802 N N . GLY A 1 99 ? -5.737 2.985 -1.999 1.00 91.06 99 GLY A N 1
ATOM 803 C CA . GLY A 1 99 ? -6.621 1.898 -1.617 1.00 91.06 99 GLY A CA 1
ATOM 804 C C . GLY A 1 99 ? -6.725 1.676 -0.114 1.00 91.06 99 GLY A C 1
ATOM 805 O O . GLY A 1 99 ? -7.829 1.481 0.388 1.00 91.06 99 GLY A O 1
ATOM 806 N N . LEU A 1 100 ? -5.610 1.698 0.616 1.00 92.38 100 LEU A N 1
ATOM 807 C CA . LEU A 1 100 ? -5.608 1.442 2.063 1.00 92.38 100 LEU A CA 1
ATOM 808 C C . LEU A 1 100 ? -6.053 2.656 2.876 1.00 92.38 100 LEU A C 1
ATOM 810 O O . LEU A 1 100 ? -6.619 2.503 3.955 1.00 92.38 100 LEU A O 1
ATOM 814 N N . THR A 1 101 ? -5.826 3.868 2.368 1.00 90.25 101 THR A N 1
ATOM 815 C CA . THR A 1 101 ? -6.127 5.088 3.126 1.00 90.25 101 THR A CA 1
ATOM 816 C C . THR A 1 101 ? -7.485 5.711 2.807 1.00 90.25 101 THR A C 1
ATOM 818 O O . THR A 1 101 ? -7.873 6.678 3.466 1.00 90.25 101 THR A O 1
ATOM 821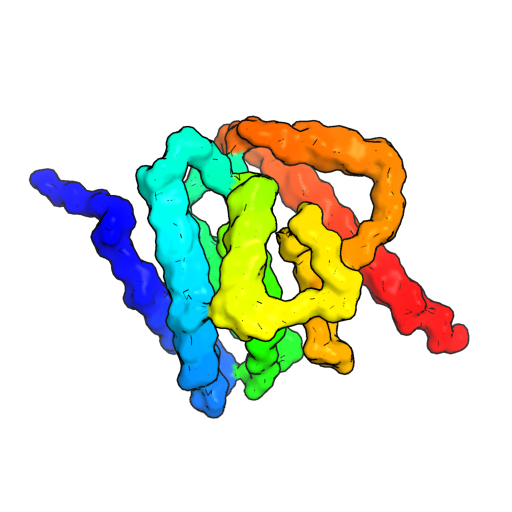 N N . CYS A 1 102 ? -8.238 5.195 1.826 1.00 85.75 102 CYS A N 1
ATOM 822 C CA . CYS A 1 102 ? -9.463 5.834 1.329 1.00 85.75 102 CYS A CA 1
ATOM 823 C C . CYS A 1 102 ? -10.504 6.100 2.426 1.00 85.75 102 CYS A C 1
ATOM 825 O O . CYS A 1 102 ? -11.138 7.155 2.415 1.00 85.75 102 CYS A O 1
ATOM 827 N N . ASN A 1 103 ? -10.628 5.181 3.384 1.00 86.81 103 ASN A N 1
ATOM 828 C CA . ASN A 1 103 ? -11.604 5.229 4.470 1.00 86.81 103 ASN A CA 1
ATOM 829 C C . ASN A 1 103 ? -10.988 5.578 5.840 1.00 86.81 103 ASN A C 1
ATOM 831 O O . ASN A 1 103 ? -11.658 5.479 6.863 1.00 86.81 103 ASN A O 1
ATOM 835 N N . LEU A 1 104 ? -9.712 5.967 5.888 1.00 87.62 104 LEU A N 1
ATOM 836 C CA . LEU A 1 104 ? -9.049 6.340 7.140 1.00 87.62 104 LEU A CA 1
ATOM 837 C C . LEU A 1 104 ? -9.294 7.810 7.477 1.00 87.62 104 LEU A C 1
ATOM 839 O O . LEU A 1 104 ? -9.353 8.661 6.578 1.00 87.62 104 LEU A O 1
ATOM 843 N N . THR A 1 105 ? -9.373 8.114 8.774 1.00 86.12 105 THR A N 1
ATOM 844 C CA . THR A 1 105 ? -9.344 9.501 9.248 1.00 86.12 105 THR A CA 1
ATOM 845 C C . THR A 1 105 ? -8.017 10.159 8.871 1.00 86.12 105 THR A C 1
ATOM 847 O O . THR A 1 105 ? -7.025 9.497 8.548 1.00 86.12 105 THR A O 1
ATOM 850 N N . TYR A 1 106 ? -7.990 11.491 8.863 1.00 83.62 106 TYR A N 1
ATOM 851 C CA . TYR A 1 106 ? -6.849 12.246 8.348 1.00 83.62 106 TYR A CA 1
ATOM 852 C C . TYR A 1 106 ? -5.532 11.891 9.054 1.00 83.62 106 TYR A C 1
ATOM 854 O O . TYR A 1 106 ? -4.524 11.658 8.389 1.00 83.62 106 TYR A O 1
ATOM 862 N N . LYS A 1 107 ? -5.556 11.763 10.384 1.00 84.62 107 LYS A N 1
ATOM 863 C CA . LYS A 1 107 ? -4.394 11.381 11.199 1.00 84.62 107 LYS A CA 1
ATOM 864 C C . LYS A 1 107 ? -3.804 10.035 10.758 1.00 84.62 107 LYS A C 1
ATOM 866 O O . LYS A 1 107 ? -2.630 9.973 10.394 1.00 84.62 107 LYS A O 1
ATOM 871 N N . PHE A 1 108 ? -4.621 8.979 10.727 1.00 88.12 108 PHE A N 1
ATOM 872 C CA . PHE A 1 108 ? -4.166 7.632 10.361 1.00 88.12 108 PHE A CA 1
ATOM 873 C C . PHE A 1 108 ? -3.799 7.518 8.879 1.00 88.12 108 PHE A C 1
ATOM 875 O O . PHE A 1 108 ? -2.847 6.826 8.530 1.00 88.12 108 PHE A O 1
ATOM 882 N N . LYS A 1 109 ? -4.482 8.260 8.002 1.00 88.25 109 LYS A N 1
ATOM 883 C CA . LYS A 1 109 ? -4.139 8.365 6.578 1.00 88.25 109 LYS A CA 1
ATOM 884 C C . LYS A 1 109 ? -2.709 8.857 6.364 1.00 88.25 109 LYS A C 1
ATOM 886 O O . LYS A 1 109 ? -1.976 8.239 5.597 1.00 88.25 109 LYS A O 1
ATOM 891 N N . GLN A 1 110 ? -2.310 9.941 7.031 1.00 87.62 110 GLN A N 1
ATOM 892 C CA . GLN A 1 110 ? -0.959 10.499 6.890 1.00 87.62 110 GLN A CA 1
ATOM 893 C C . GLN A 1 110 ? 0.102 9.534 7.426 1.00 87.62 110 GLN A C 1
ATOM 895 O O . GLN A 1 110 ? 1.124 9.314 6.777 1.00 87.62 110 GLN A O 1
ATOM 900 N N . GLN A 1 111 ? -0.165 8.921 8.581 1.00 89.69 111 GLN A N 1
ATOM 901 C CA . GLN A 1 111 ? 0.733 7.942 9.192 1.00 89.69 111 GLN A CA 1
ATOM 902 C C . GLN A 1 111 ? 0.935 6.725 8.287 1.00 89.69 111 GLN A C 1
ATOM 904 O O . GLN A 1 111 ? 2.070 6.391 7.959 1.00 89.69 111 GLN A O 1
ATOM 909 N N . LEU A 1 112 ? -0.151 6.101 7.821 1.00 91.94 112 LEU A N 1
ATOM 910 C CA . LEU A 1 112 ? -0.056 4.910 6.983 1.00 91.94 112 LEU A CA 1
ATOM 911 C C . LEU A 1 112 ? 0.592 5.216 5.628 1.00 91.94 112 LEU A C 1
ATOM 913 O O . LEU A 1 112 ? 1.398 4.428 5.147 1.00 91.94 112 LEU A O 1
ATOM 917 N N . ALA A 1 113 ? 0.292 6.369 5.022 1.00 91.00 113 ALA A N 1
ATOM 918 C CA . ALA A 1 113 ? 0.911 6.758 3.758 1.00 91.00 113 ALA A CA 1
ATOM 919 C C . ALA A 1 113 ? 2.433 6.960 3.890 1.00 91.00 113 ALA A C 1
ATOM 921 O O . ALA A 1 113 ? 3.185 6.539 3.012 1.00 91.00 113 ALA A O 1
ATOM 922 N N . LEU A 1 114 ? 2.895 7.548 5.001 1.00 90.44 114 LEU A N 1
ATOM 923 C CA . LEU A 1 114 ? 4.321 7.653 5.322 1.00 90.44 114 LEU A CA 1
ATOM 924 C C . LEU A 1 114 ? 4.975 6.285 5.492 1.00 90.44 114 LEU A C 1
ATOM 926 O O . LEU A 1 114 ? 6.053 6.061 4.949 1.00 90.44 114 LEU A O 1
ATOM 930 N N . GLU A 1 115 ? 4.335 5.378 6.229 1.00 92.94 115 GLU A N 1
ATOM 931 C CA . GLU A 1 115 ? 4.861 4.026 6.425 1.00 92.94 115 GLU A CA 1
ATOM 932 C C . GLU A 1 115 ? 4.931 3.249 5.107 1.00 92.94 115 GLU A C 1
ATOM 934 O O . GLU A 1 115 ? 5.943 2.612 4.832 1.00 92.94 115 GLU A O 1
ATOM 939 N N . ILE A 1 116 ? 3.928 3.363 4.231 1.00 94.38 116 ILE A N 1
ATOM 940 C CA . ILE A 1 116 ? 3.965 2.728 2.906 1.00 94.38 116 ILE A CA 1
ATOM 941 C C . ILE A 1 116 ? 5.123 3.275 2.057 1.00 94.38 116 ILE A C 1
ATOM 943 O O . ILE A 1 116 ? 5.841 2.493 1.432 1.00 94.38 116 ILE A O 1
ATOM 947 N N . LEU A 1 117 ? 5.351 4.595 2.058 1.00 92.38 117 LEU A N 1
ATOM 948 C CA . LEU A 1 117 ? 6.494 5.188 1.357 1.00 92.38 117 LEU A CA 1
ATOM 949 C C . LEU A 1 117 ? 7.822 4.654 1.907 1.00 92.38 117 LEU A C 1
ATOM 951 O O . LEU A 1 117 ? 8.667 4.233 1.119 1.00 92.38 117 LEU A O 1
ATOM 955 N N . LYS A 1 118 ? 7.972 4.567 3.236 1.00 92.69 118 LYS A N 1
ATOM 956 C CA . LYS A 1 118 ? 9.159 3.981 3.881 1.00 92.69 118 LYS A CA 1
ATOM 957 C C . LYS A 1 118 ? 9.366 2.516 3.496 1.00 92.69 118 LYS A C 1
ATOM 959 O O . LYS A 1 118 ? 10.467 2.165 3.093 1.00 92.69 118 LYS A O 1
ATOM 964 N N . LEU A 1 119 ? 8.322 1.685 3.569 1.00 94.50 119 LEU A N 1
ATOM 965 C CA . LEU A 1 119 ? 8.372 0.268 3.179 1.00 94.50 119 LEU A CA 1
ATOM 966 C C . LEU A 1 119 ? 8.783 0.084 1.714 1.00 94.50 119 LEU A C 1
ATOM 968 O O . LEU A 1 119 ? 9.397 -0.916 1.355 1.00 94.50 119 LEU A O 1
ATOM 972 N N . SER A 1 120 ? 8.428 1.044 0.861 1.00 92.56 120 SER A N 1
ATOM 973 C CA . SER A 1 120 ? 8.767 1.017 -0.558 1.00 92.56 120 SER A CA 1
ATOM 974 C C . SER A 1 120 ? 10.120 1.637 -0.908 1.00 92.56 120 SER A C 1
ATOM 976 O O . SER A 1 120 ? 10.561 1.462 -2.042 1.00 92.56 120 SER A O 1
ATOM 978 N N . GLU A 1 121 ? 10.759 2.345 0.028 1.00 91.19 121 GLU A N 1
ATOM 979 C CA . GLU A 1 121 ? 11.960 3.169 -0.198 1.00 91.19 121 GLU A CA 1
ATOM 980 C C . GLU A 1 121 ? 11.773 4.268 -1.269 1.00 91.19 121 GLU A C 1
ATOM 982 O O . GLU A 1 121 ? 12.739 4.823 -1.789 1.00 91.19 121 GLU A O 1
ATOM 987 N N . GLU A 1 122 ? 10.526 4.614 -1.601 1.00 88.06 122 GLU A N 1
ATOM 988 C CA . GLU A 1 122 ? 10.207 5.648 -2.585 1.00 88.06 122 GLU A CA 1
ATOM 989 C C . GLU A 1 122 ? 10.100 7.032 -1.935 1.00 88.06 122 GLU A C 1
ATOM 991 O O . GLU A 1 122 ? 9.676 7.193 -0.788 1.00 88.06 122 GLU A O 1
ATOM 996 N N . THR A 1 123 ? 10.439 8.069 -2.703 1.00 82.81 123 THR A N 1
ATOM 997 C CA . THR A 1 123 ? 10.383 9.467 -2.253 1.00 82.81 123 THR A CA 1
ATOM 998 C C . THR A 1 123 ? 9.513 10.323 -3.168 1.00 82.81 123 THR A C 1
ATOM 1000 O O . THR A 1 123 ? 9.330 10.036 -4.353 1.00 82.81 123 THR A O 1
ATOM 1003 N N . VAL A 1 124 ? 8.945 11.391 -2.603 1.00 82.00 124 VAL A N 1
ATOM 1004 C CA . VAL A 1 124 ? 8.118 12.352 -3.343 1.00 82.00 124 VAL A CA 1
ATOM 1005 C C . VAL A 1 124 ? 9.007 13.471 -3.886 1.00 82.00 124 VAL A C 1
ATOM 1007 O O . VAL A 1 124 ? 9.704 14.145 -3.132 1.00 82.00 124 VAL A O 1
ATOM 1010 N N . SER A 1 125 ? 8.943 13.686 -5.199 1.00 69.00 125 SER A N 1
ATOM 1011 C CA . SER A 1 125 ? 9.899 14.502 -5.969 1.00 69.00 125 SER A CA 1
ATOM 1012 C C . SER A 1 125 ? 9.872 16.006 -5.645 1.00 69.00 125 SER A C 1
ATOM 1014 O O . SER A 1 125 ? 10.882 16.681 -5.809 1.00 69.00 125 SER A O 1
ATOM 1016 N N . ASN A 1 126 ? 8.739 16.538 -5.171 1.00 64.19 126 ASN A N 1
ATOM 1017 C CA . ASN A 1 126 ? 8.506 17.987 -5.010 1.00 64.19 126 ASN A CA 1
ATOM 1018 C C . ASN A 1 126 ? 8.659 18.489 -3.560 1.00 64.19 126 ASN A C 1
ATOM 1020 O O . ASN A 1 126 ? 8.117 19.530 -3.198 1.00 64.19 126 ASN A O 1
ATOM 1024 N N . GLY A 1 127 ? 9.394 17.756 -2.721 1.00 55.28 127 GLY A N 1
ATOM 1025 C CA . GLY A 1 127 ? 9.531 18.068 -1.301 1.00 55.28 127 GLY A CA 1
ATOM 1026 C C . GLY A 1 127 ? 8.315 17.609 -0.493 1.00 55.28 127 GLY A C 1
ATOM 1027 O O . GLY A 1 127 ? 7.159 17.742 -0.892 1.00 55.28 127 GLY A O 1
ATOM 1028 N N . LEU A 1 128 ? 8.580 17.011 0.667 1.00 53.44 128 LEU A N 1
ATOM 1029 C CA . LEU A 1 128 ? 7.548 16.566 1.597 1.00 53.44 128 LEU A CA 1
ATOM 1030 C C . LEU A 1 128 ? 6.893 17.785 2.248 1.00 53.44 128 LEU A C 1
ATOM 1032 O O . LEU A 1 128 ? 7.312 18.211 3.323 1.00 53.44 128 LEU A O 1
ATOM 1036 N N . ASN A 1 129 ? 5.809 18.295 1.666 1.00 53.53 129 ASN A N 1
ATOM 1037 C CA . ASN A 1 129 ? 4.793 18.917 2.502 1.00 53.53 129 ASN A CA 1
ATOM 1038 C C . ASN A 1 129 ? 4.136 17.771 3.285 1.00 53.53 129 ASN A C 1
ATOM 1040 O O . ASN A 1 129 ? 3.193 17.131 2.811 1.00 53.53 129 ASN A O 1
ATOM 1044 N N . ARG A 1 130 ? 4.731 17.444 4.446 1.00 55.66 130 ARG A N 1
ATOM 1045 C CA . ARG A 1 130 ? 4.339 16.324 5.327 1.00 55.66 130 ARG A CA 1
ATOM 1046 C C . ARG A 1 130 ? 2.859 16.366 5.696 1.00 55.66 130 ARG A C 1
ATOM 1048 O O . ARG A 1 130 ? 2.289 15.346 6.063 1.00 55.66 130 ARG A O 1
ATOM 1055 N N . ASP A 1 131 ? 2.253 17.532 5.536 1.00 56.28 131 ASP A N 1
ATOM 1056 C CA . ASP A 1 131 ? 0.872 17.786 5.872 1.00 56.28 131 ASP A CA 1
ATOM 1057 C C . ASP A 1 131 ? -0.107 17.110 4.899 1.00 56.28 131 ASP A C 1
ATOM 1059 O O . ASP A 1 131 ? -1.216 16.823 5.305 1.00 56.28 131 ASP A O 1
ATOM 1063 N N . ASN A 1 132 ? 0.240 16.761 3.650 1.00 66.62 132 ASN A N 1
ATOM 1064 C CA . ASN A 1 132 ? -0.752 16.253 2.675 1.00 66.62 132 ASN A CA 1
ATOM 1065 C C . ASN A 1 132 ? -0.309 15.027 1.861 1.00 66.62 132 ASN A C 1
ATOM 1067 O O . ASN A 1 132 ? -0.558 14.949 0.659 1.00 66.62 132 ASN A O 1
ATOM 1071 N N . ILE A 1 133 ? 0.297 14.028 2.495 1.00 70.19 133 ILE A N 1
ATOM 1072 C CA . ILE A 1 133 ? 0.821 12.821 1.825 1.00 70.19 133 ILE A CA 1
ATOM 1073 C C . ILE A 1 133 ? -0.303 11.955 1.229 1.00 70.19 133 ILE A C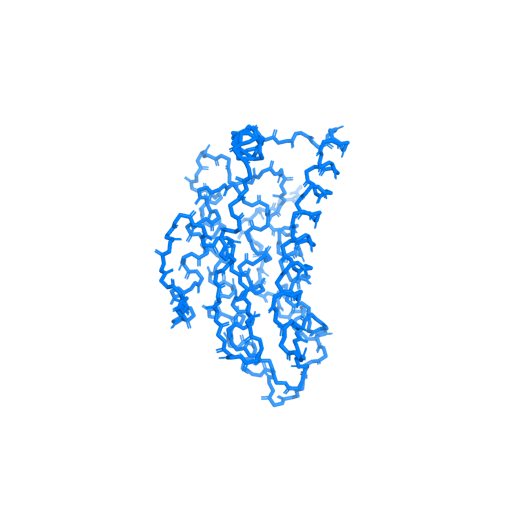 1
ATOM 1075 O O . ILE A 1 133 ? -0.090 11.234 0.257 1.00 70.19 133 ILE A O 1
ATOM 1079 N N . GLY A 1 134 ? -1.545 12.113 1.699 1.00 65.00 134 GLY A N 1
ATOM 1080 C CA . GLY A 1 134 ? -2.727 11.530 1.051 1.00 65.00 134 GLY A CA 1
ATOM 1081 C C . GLY A 1 134 ? -3.042 12.077 -0.356 1.00 65.00 134 GLY A C 1
ATOM 1082 O O . GLY A 1 134 ? -3.885 11.511 -1.052 1.00 65.00 134 GLY A O 1
ATOM 1083 N N . CYS A 1 135 ? -2.381 13.155 -0.793 1.00 73.75 135 CYS A N 1
ATOM 1084 C CA . CYS A 1 135 ? -2.615 13.836 -2.071 1.00 73.75 135 CYS A CA 1
ATOM 1085 C C . CYS A 1 135 ? -1.459 13.630 -3.064 1.00 73.75 135 CYS A C 1
ATOM 1087 O O . CYS A 1 135 ? -0.988 14.582 -3.686 1.00 73.75 135 CYS A O 1
ATOM 1089 N N . ILE A 1 136 ? -1.006 12.387 -3.228 1.00 84.06 136 ILE A N 1
ATOM 1090 C CA . ILE A 1 136 ? 0.026 12.023 -4.207 1.00 84.06 136 ILE A CA 1
ATOM 1091 C C . ILE A 1 136 ? -0.560 11.384 -5.475 1.00 84.06 136 ILE A C 1
ATOM 1093 O O . ILE A 1 136 ? -1.650 10.790 -5.486 1.00 84.06 136 ILE A O 1
ATOM 1097 N N . TYR A 1 137 ? 0.187 11.491 -6.567 1.00 85.31 137 TYR A N 1
ATOM 1098 C CA . TYR A 1 137 ? -0.084 10.808 -7.823 1.00 85.31 137 TYR A CA 1
ATOM 1099 C C . TYR A 1 137 ? 1.209 10.321 -8.475 1.00 85.31 137 TYR A C 1
ATOM 1101 O O . TYR A 1 137 ? 2.292 10.850 -8.226 1.00 85.31 137 TYR A O 1
ATOM 1109 N N . PHE A 1 138 ? 1.080 9.288 -9.302 1.00 87.75 138 PHE A N 1
ATOM 1110 C CA . PHE A 1 138 ? 2.156 8.822 -10.162 1.00 87.75 138 PHE A CA 1
ATOM 1111 C C . PHE A 1 138 ? 2.093 9.580 -11.489 1.00 87.75 138 PHE A C 1
ATOM 1113 O O . PHE A 1 138 ? 1.022 9.669 -12.088 1.00 87.75 138 PHE A O 1
ATOM 1120 N N . ASP A 1 139 ? 3.218 10.149 -11.912 1.00 85.94 139 ASP A N 1
ATOM 1121 C CA . ASP A 1 139 ? 3.395 10.773 -13.221 1.00 85.94 139 ASP A CA 1
ATOM 1122 C C . ASP A 1 139 ? 4.100 9.783 -14.166 1.00 85.94 139 ASP A C 1
ATOM 1124 O O . ASP A 1 139 ? 5.311 9.570 -14.010 1.00 85.94 139 ASP A O 1
ATOM 1128 N N . PRO A 1 140 ? 3.385 9.190 -15.145 1.00 84.25 140 PRO A N 1
ATOM 1129 C CA . PRO A 1 140 ? 3.971 8.227 -16.073 1.00 84.25 140 PRO A CA 1
ATOM 1130 C C . PRO A 1 140 ? 5.046 8.833 -16.979 1.00 84.25 140 PRO A C 1
ATOM 1132 O O . PRO A 1 140 ? 5.982 8.133 -17.354 1.00 84.25 140 PRO A O 1
ATOM 1135 N N . GLN A 1 141 ? 4.952 10.127 -17.313 1.00 83.88 141 GLN A N 1
ATOM 1136 C CA . GLN A 1 141 ? 5.887 10.778 -18.240 1.00 83.88 141 GLN A CA 1
ATOM 1137 C C . GLN A 1 141 ? 7.271 10.946 -17.612 1.00 83.88 141 GLN A C 1
ATOM 1139 O O . GLN A 1 141 ? 8.289 10.747 -18.268 1.00 83.88 141 GLN A O 1
ATOM 1144 N N . HIS A 1 142 ? 7.301 11.290 -16.325 1.00 84.31 142 HIS A N 1
ATOM 1145 C CA . HIS A 1 142 ? 8.538 11.547 -15.585 1.00 84.31 142 HIS A CA 1
ATOM 1146 C C . HIS A 1 142 ? 8.931 10.396 -14.655 1.00 84.31 142 HIS A C 1
ATOM 1148 O O . HIS A 1 142 ? 9.923 10.508 -13.936 1.00 84.31 142 HIS A O 1
ATOM 1154 N N . ASN A 1 143 ? 8.152 9.309 -14.639 1.00 87.00 143 ASN A N 1
ATOM 1155 C CA . ASN A 1 143 ? 8.335 8.164 -13.753 1.00 87.00 143 ASN A CA 1
ATOM 1156 C C . ASN A 1 143 ? 8.576 8.590 -12.287 1.00 87.00 143 ASN A C 1
ATOM 1158 O O . ASN A 1 143 ? 9.563 8.220 -11.636 1.00 87.00 143 ASN A O 1
ATOM 1162 N N . ALA A 1 144 ? 7.688 9.442 -11.783 1.00 87.38 144 ALA A N 1
ATOM 1163 C CA . ALA A 1 144 ? 7.888 10.167 -10.537 1.00 87.38 144 ALA A CA 1
ATOM 1164 C C . ALA A 1 144 ? 6.625 10.150 -9.675 1.00 87.38 144 ALA A C 1
ATOM 1166 O O . ALA A 1 144 ? 5.514 10.282 -10.186 1.00 87.38 144 ALA A O 1
ATOM 1167 N N . ILE A 1 145 ? 6.796 10.036 -8.355 1.00 87.06 145 ILE A N 1
ATOM 1168 C CA . ILE A 1 145 ? 5.712 10.317 -7.410 1.00 87.06 145 ILE A CA 1
ATOM 1169 C C . ILE A 1 145 ? 5.699 11.823 -7.178 1.00 87.06 145 ILE A C 1
ATOM 1171 O O . ILE A 1 145 ? 6.709 12.421 -6.785 1.00 87.06 145 ILE A O 1
ATOM 1175 N N . ARG A 1 146 ? 4.554 12.441 -7.448 1.00 85.00 146 ARG A N 1
ATOM 1176 C CA . ARG A 1 146 ? 4.336 13.878 -7.312 1.00 85.00 146 ARG A CA 1
ATOM 1177 C C . ARG A 1 146 ? 3.201 14.152 -6.345 1.00 85.00 146 ARG A C 1
ATOM 1179 O O . ARG A 1 146 ? 2.334 13.313 -6.104 1.00 85.00 146 ARG A O 1
ATOM 1186 N N . HIS A 1 147 ? 3.233 15.346 -5.777 1.00 80.56 147 HIS A N 1
ATOM 1187 C CA . HIS A 1 147 ? 2.162 15.868 -4.947 1.00 80.56 147 HIS A CA 1
ATOM 1188 C C . HIS A 1 147 ? 1.222 16.698 -5.819 1.00 80.56 147 HIS A C 1
ATOM 1190 O O . HIS A 1 147 ? 1.675 17.357 -6.757 1.00 80.56 147 HIS A O 1
ATOM 1196 N N . TYR A 1 148 ? -0.083 16.645 -5.554 1.00 71.94 148 TYR A N 1
ATOM 1197 C CA . TYR A 1 148 ? -0.992 17.620 -6.145 1.00 71.94 148 TYR A CA 1
ATOM 1198 C C . TYR A 1 148 ? -0.674 18.988 -5.552 1.00 71.94 148 TYR A C 1
ATOM 1200 O O . TYR A 1 148 ? -1.099 19.288 -4.437 1.00 71.94 148 TYR A O 1
ATOM 1208 N N . ASP A 1 149 ? 0.037 19.820 -6.312 1.00 62.94 149 ASP A N 1
ATOM 1209 C CA . ASP A 1 149 ? 0.254 21.208 -5.933 1.00 62.94 149 ASP A CA 1
ATOM 1210 C C . ASP A 1 149 ? -1.104 21.840 -5.617 1.00 62.94 149 ASP A C 1
ATOM 1212 O O . ASP A 1 149 ? -2.041 21.778 -6.424 1.00 62.94 149 ASP A O 1
ATOM 1216 N N . ASN A 1 150 ? -1.225 22.417 -4.419 1.00 52.09 150 ASN A N 1
ATOM 1217 C CA . ASN A 1 150 ? -2.400 23.179 -4.026 1.00 52.09 150 ASN A CA 1
ATOM 1218 C C . ASN A 1 150 ? -2.568 24.327 -5.028 1.00 52.09 150 ASN A C 1
ATOM 1220 O O . ASN A 1 150 ? -2.001 25.407 -4.869 1.00 52.09 150 ASN A O 1
ATOM 1224 N N . VAL A 1 151 ? -3.384 24.121 -6.061 1.00 46.09 151 VAL A N 1
ATOM 1225 C CA . VAL A 1 151 ? -4.027 25.225 -6.760 1.00 46.09 151 VAL A CA 1
ATOM 1226 C C . VAL A 1 151 ? -4.840 25.907 -5.678 1.00 46.09 151 VAL A C 1
ATOM 1228 O O . VAL A 1 151 ? -5.804 25.305 -5.218 1.00 46.09 151 VAL A O 1
ATOM 1231 N N . ALA A 1 152 ? -4.395 27.085 -5.230 1.00 41.56 152 ALA A N 1
ATOM 1232 C CA . ALA A 1 152 ? -4.997 27.867 -4.156 1.00 41.56 152 ALA A CA 1
ATOM 1233 C C . ALA A 1 152 ? -6.527 27.739 -4.184 1.00 41.56 152 ALA A C 1
ATOM 1235 O O . ALA A 1 152 ? -7.215 28.384 -4.979 1.00 41.56 152 ALA A O 1
ATOM 1236 N N . LEU A 1 153 ? -7.053 26.833 -3.358 1.00 44.38 153 LEU A N 1
ATOM 1237 C CA . LEU A 1 153 ? -8.480 26.702 -3.139 1.00 44.38 153 LEU A CA 1
ATOM 1238 C C . LEU A 1 153 ? -8.880 28.020 -2.487 1.00 44.38 153 LEU A C 1
ATOM 1240 O O . LEU A 1 153 ? -8.262 28.429 -1.502 1.00 44.38 153 LEU A O 1
ATOM 1244 N N . SER A 1 154 ? -9.855 28.725 -3.063 1.00 43.31 154 SER A N 1
ATOM 1245 C CA . SER A 1 154 ? -10.380 29.939 -2.435 1.00 43.31 154 SER A CA 1
ATOM 1246 C C . SER A 1 154 ? -10.720 29.627 -0.973 1.00 43.31 154 SER A C 1
ATOM 1248 O O . SER A 1 154 ? -11.214 28.535 -0.692 1.00 43.31 154 SER A O 1
ATOM 1250 N N . LYS A 1 155 ? -10.442 30.553 -0.040 1.00 47.91 155 LYS A N 1
ATOM 1251 C CA . LYS A 1 155 ? -10.610 30.355 1.421 1.00 47.91 155 LYS A CA 1
ATOM 1252 C C . LYS A 1 155 ? -11.929 29.654 1.795 1.00 47.91 155 LYS A C 1
ATOM 1254 O O . LYS A 1 155 ? -11.959 28.777 2.646 1.00 47.91 155 LYS A O 1
ATOM 1259 N N . GLN A 1 156 ? -12.990 29.947 1.048 1.00 43.38 156 GLN A N 1
ATOM 1260 C CA . GLN A 1 156 ? -14.316 29.345 1.177 1.00 43.38 156 GLN A CA 1
ATOM 1261 C C . GLN A 1 156 ? -14.349 27.808 1.022 1.00 43.38 156 GLN A C 1
ATOM 1263 O O . GLN A 1 156 ? -15.111 27.140 1.710 1.00 43.38 156 GLN A O 1
ATOM 1268 N N . HIS A 1 157 ? -13.524 27.222 0.148 1.00 44.03 157 HIS A N 1
ATOM 1269 C CA . HIS A 1 157 ? -13.419 25.766 -0.006 1.00 44.03 157 HIS A CA 1
ATOM 1270 C C . HIS A 1 157 ? -12.556 25.121 1.085 1.00 44.03 157 HIS A C 1
ATOM 1272 O O . HIS A 1 157 ? -12.809 23.977 1.458 1.00 44.03 157 HIS A O 1
ATOM 1278 N N . GLN A 1 158 ? -11.565 25.846 1.615 1.00 48.59 158 GLN A N 1
ATOM 1279 C CA . GLN A 1 158 ? -10.761 25.382 2.750 1.00 48.59 158 GLN A CA 1
ATOM 1280 C C . GLN A 1 158 ? -11.618 25.277 4.021 1.00 48.59 158 GLN A C 1
ATOM 1282 O O . GLN A 1 158 ? -11.520 24.277 4.727 1.00 48.59 158 GLN A O 1
ATOM 1287 N N . ASP A 1 159 ? -12.532 26.229 4.238 1.00 45.44 159 ASP A N 1
ATOM 1288 C CA . ASP A 1 159 ? -13.487 26.216 5.356 1.00 45.44 159 ASP A CA 1
ATOM 1289 C C . ASP A 1 159 ? -14.533 25.091 5.265 1.00 45.44 159 ASP A C 1
ATOM 1291 O O . ASP A 1 159 ? -15.035 24.607 6.278 1.00 45.44 159 ASP A O 1
ATOM 1295 N N . ILE A 1 160 ? -14.893 24.660 4.052 1.00 48.31 160 ILE A N 1
ATOM 1296 C CA . ILE A 1 160 ? -15.813 23.528 3.855 1.00 48.31 160 ILE A CA 1
ATOM 1297 C C . ILE A 1 160 ? -15.092 22.206 4.124 1.00 48.31 160 ILE A C 1
ATOM 1299 O O . ILE A 1 160 ? -15.653 21.321 4.764 1.00 48.31 160 ILE A O 1
ATOM 1303 N N . LEU A 1 161 ? -13.845 22.068 3.666 1.00 45.94 161 LEU A N 1
ATOM 1304 C CA . LEU A 1 161 ? -13.045 20.876 3.935 1.00 45.94 161 LEU A CA 1
ATOM 1305 C C . LEU A 1 161 ? -12.727 20.754 5.429 1.00 45.94 161 LEU A C 1
ATOM 1307 O O . LEU A 1 161 ? -12.896 19.671 5.977 1.00 45.94 161 LEU A O 1
ATOM 1311 N N . SER A 1 162 ? -12.360 21.841 6.112 1.00 49.41 162 SER A N 1
ATOM 1312 C CA . SER A 1 162 ? -12.100 21.808 7.559 1.00 49.41 162 SER A CA 1
ATOM 1313 C C . SER A 1 162 ? -13.326 21.370 8.369 1.00 49.41 162 SER A C 1
ATOM 1315 O O . SER A 1 162 ? -13.180 20.597 9.309 1.00 49.41 162 SER A O 1
ATOM 1317 N N . LYS A 1 163 ? -14.537 21.761 7.949 1.00 46.38 163 LYS A N 1
ATOM 1318 C CA . LYS A 1 163 ? -15.809 21.307 8.544 1.00 46.38 163 LYS A CA 1
ATOM 1319 C C . LYS A 1 163 ? -16.205 19.869 8.190 1.00 46.38 163 LYS A C 1
ATOM 1321 O O . LYS A 1 163 ? -17.009 19.277 8.897 1.00 46.38 163 LYS A O 1
ATOM 1326 N N . LEU A 1 164 ? -15.690 19.311 7.094 1.00 44.06 164 LEU A N 1
ATOM 1327 C CA . LEU A 1 164 ? -15.921 17.912 6.700 1.00 44.06 164 LEU A CA 1
ATOM 1328 C C . LEU A 1 164 ? -14.890 16.951 7.309 1.00 44.06 164 LEU A C 1
ATOM 1330 O O . LEU A 1 164 ? -15.167 15.763 7.430 1.00 44.06 164 LEU A O 1
ATOM 1334 N N . TYR A 1 165 ? -13.709 17.457 7.674 1.00 44.94 165 TYR A N 1
ATOM 1335 C CA . TYR A 1 165 ? -12.628 16.696 8.307 1.00 44.94 165 TYR A CA 1
ATOM 1336 C C . TYR A 1 165 ? -12.635 16.762 9.840 1.00 44.94 165 TYR A C 1
ATOM 1338 O O . TYR A 1 165 ? -11.788 16.129 10.464 1.00 44.94 165 TYR A O 1
ATOM 1346 N N . THR A 1 166 ? -13.570 17.482 10.466 1.00 44.34 166 THR A N 1
ATOM 1347 C CA . THR A 1 166 ? -13.815 17.363 11.909 1.00 44.34 166 THR A CA 1
ATOM 1348 C C . THR A 1 166 ? -14.439 16.006 12.208 1.00 44.34 166 THR A C 1
ATOM 1350 O O . THR A 1 166 ? -15.642 15.874 12.020 1.00 44.34 166 THR A O 1
ATOM 1353 N N . ASP A 1 167 ? -13.593 15.043 12.602 1.00 42.47 167 ASP A N 1
ATOM 1354 C CA . ASP A 1 167 ? -13.724 13.763 13.347 1.00 42.47 167 ASP A CA 1
ATOM 1355 C C . ASP A 1 167 ? -15.110 13.154 13.687 1.00 42.47 167 ASP A C 1
ATOM 1357 O O . ASP A 1 167 ? -15.230 12.322 14.586 1.00 42.47 167 ASP A O 1
ATOM 1361 N N . GLN A 1 168 ? -16.179 13.498 12.978 1.00 46.19 168 GLN A N 1
ATOM 1362 C CA . GLN A 1 168 ? -17.489 12.887 13.129 1.00 46.19 168 GLN A CA 1
ATOM 1363 C C . GLN A 1 168 ? -17.557 11.667 12.213 1.00 46.19 168 GLN A C 1
ATOM 1365 O O . GLN A 1 168 ? -17.512 11.779 10.987 1.00 46.19 168 GLN A O 1
ATOM 1370 N N . VAL A 1 169 ? -17.649 10.488 12.830 1.00 46.06 169 VAL A N 1
ATOM 1371 C CA . VAL A 1 169 ? -17.972 9.230 12.151 1.00 46.06 169 VAL A CA 1
ATOM 1372 C C . VAL A 1 169 ? -19.302 9.430 11.426 1.00 46.06 169 VAL A C 1
ATOM 1374 O O . VAL A 1 169 ? -20.312 9.745 12.054 1.00 46.06 169 VAL A O 1
ATOM 1377 N N . LEU A 1 170 ? -19.297 9.298 10.099 1.00 49.34 170 LEU A N 1
ATOM 1378 C CA . LEU A 1 170 ? -20.515 9.436 9.306 1.00 49.34 170 LEU A CA 1
ATOM 1379 C C . LEU A 1 170 ? -21.341 8.159 9.465 1.00 49.34 170 LEU A C 1
ATOM 1381 O O . LEU A 1 170 ? -20.887 7.073 9.097 1.00 49.34 170 LEU A O 1
ATOM 1385 N N . ASP A 1 171 ? -22.543 8.301 10.018 1.00 40.72 171 ASP A N 1
ATOM 1386 C CA . ASP A 1 171 ? -23.481 7.193 10.175 1.00 40.72 171 ASP A CA 1
ATOM 1387 C C . ASP A 1 171 ? -24.012 6.739 8.805 1.00 40.72 171 ASP A C 1
ATOM 1389 O O . ASP A 1 171 ? -24.296 7.561 7.924 1.00 40.72 171 ASP A O 1
ATOM 1393 N N . VAL A 1 172 ? -24.118 5.423 8.607 1.00 45.16 172 VAL A N 1
ATOM 1394 C CA . VAL A 1 172 ? -24.365 4.792 7.290 1.00 45.16 172 VAL A CA 1
ATOM 1395 C C . VAL A 1 172 ? -25.737 5.177 6.715 1.00 45.16 172 VAL A C 1
ATOM 1397 O O . VAL A 1 172 ? -25.927 5.175 5.498 1.00 45.16 172 VAL A O 1
ATOM 1400 N N . ASP A 1 173 ? -26.657 5.615 7.572 1.00 39.50 173 ASP A N 1
ATOM 1401 C CA . ASP A 1 173 ? -28.007 6.042 7.203 1.00 39.50 173 ASP A CA 1
ATOM 1402 C C . ASP A 1 173 ? -28.051 7.414 6.503 1.00 39.50 173 ASP A C 1
ATOM 1404 O O . ASP A 1 173 ? -29.068 7.790 5.921 1.00 39.50 173 ASP A O 1
ATOM 1408 N N . ASN A 1 174 ? -26.935 8.153 6.469 1.00 44.78 174 ASN A N 1
ATOM 1409 C CA . ASN A 1 174 ? -26.842 9.473 5.837 1.00 44.78 174 ASN A CA 1
ATOM 1410 C C . ASN A 1 174 ? -26.220 9.424 4.426 1.00 44.78 174 ASN A C 1
ATOM 1412 O O . ASN A 1 174 ? -25.356 10.225 4.047 1.00 44.78 174 ASN A O 1
ATOM 1416 N N . ILE A 1 175 ? -26.712 8.483 3.611 1.00 42.50 175 ILE A N 1
ATOM 1417 C CA . ILE A 1 175 ? -26.334 8.254 2.203 1.00 42.50 175 ILE A CA 1
ATOM 1418 C C . ILE A 1 175 ? -26.234 9.558 1.370 1.00 42.50 175 ILE A C 1
ATOM 1420 O O . ILE A 1 175 ? -25.269 9.692 0.608 1.00 42.50 175 ILE A O 1
ATOM 1424 N N . PRO A 1 176 ? -27.128 10.566 1.512 1.00 41.97 176 PRO A N 1
ATOM 1425 C CA . PRO A 1 176 ? -27.028 11.811 0.745 1.00 41.97 176 PRO A CA 1
ATOM 1426 C C . PRO A 1 176 ? -25.751 12.612 1.034 1.00 41.97 176 PRO A C 1
ATOM 1428 O O . PRO A 1 176 ? -25.169 13.199 0.119 1.00 41.97 176 PRO A O 1
ATOM 1431 N N . MET A 1 177 ? -25.281 12.613 2.285 1.00 38.03 177 MET A N 1
ATOM 1432 C CA . MET A 1 177 ? -24.086 13.348 2.704 1.00 38.03 177 MET A CA 1
ATOM 1433 C C . MET A 1 177 ? -22.811 12.648 2.218 1.00 38.03 177 MET A C 1
ATOM 1435 O O . MET A 1 177 ? -21.911 13.301 1.691 1.00 38.03 177 MET A O 1
ATOM 1439 N N . ILE A 1 178 ? -22.777 11.312 2.281 1.00 43.03 178 ILE A N 1
ATOM 1440 C CA . ILE A 1 178 ? -21.681 10.488 1.745 1.00 43.03 178 ILE A CA 1
ATOM 1441 C C . ILE A 1 178 ? -21.559 10.692 0.228 1.00 43.03 178 ILE A C 1
ATOM 1443 O O . ILE A 1 178 ? -20.469 10.963 -0.283 1.00 43.03 178 ILE A O 1
ATOM 1447 N N . MET A 1 179 ? -22.684 10.662 -0.497 1.00 38.00 179 MET A N 1
ATOM 1448 C CA . MET A 1 179 ? -22.713 10.947 -1.935 1.00 38.00 179 MET A CA 1
ATOM 1449 C C . MET A 1 179 ? -22.281 12.381 -2.257 1.00 38.00 179 MET A C 1
ATOM 1451 O O . MET A 1 179 ? -21.626 12.600 -3.277 1.00 38.00 179 MET A O 1
ATOM 1455 N N . TYR A 1 180 ? -22.622 13.361 -1.418 1.00 41.34 180 TYR A N 1
ATOM 1456 C CA . TYR A 1 180 ? -22.221 14.755 -1.603 1.00 41.34 180 TYR A CA 1
ATOM 1457 C C . TYR A 1 180 ? -20.714 14.949 -1.397 1.00 41.34 180 TYR A C 1
ATOM 1459 O O . TYR A 1 180 ? -20.064 15.568 -2.240 1.00 41.34 180 TYR A O 1
ATOM 1467 N N . VAL A 1 181 ? -20.133 14.345 -0.354 1.00 45.22 181 VAL A N 1
ATOM 1468 C CA . VAL A 1 181 ? -18.682 14.361 -0.100 1.00 45.22 181 VAL A CA 1
ATOM 1469 C C . VAL A 1 181 ? -17.930 13.645 -1.216 1.00 45.22 181 VAL A C 1
ATOM 1471 O O . VAL A 1 181 ? -16.955 14.190 -1.730 1.00 45.22 181 VAL A O 1
ATOM 1474 N N . MET A 1 182 ? -18.406 12.481 -1.670 1.00 41.66 182 MET A N 1
ATOM 1475 C CA . MET A 1 182 ? -17.816 11.777 -2.812 1.00 41.66 182 MET A CA 1
ATOM 1476 C C . MET A 1 182 ? -17.918 12.597 -4.104 1.00 41.66 182 MET A C 1
ATOM 1478 O O . MET A 1 182 ? -16.915 12.757 -4.795 1.00 41.66 182 MET A O 1
ATOM 1482 N N . LYS A 1 183 ? -19.079 13.197 -4.411 1.00 40.47 183 LYS A N 1
ATOM 1483 C CA . LYS A 1 183 ? -19.257 14.073 -5.586 1.00 40.47 183 LYS A CA 1
ATOM 1484 C C . LYS A 1 183 ? -18.382 15.323 -5.522 1.00 40.47 183 LYS A C 1
ATOM 1486 O O . LYS A 1 183 ? -17.878 15.741 -6.561 1.00 40.47 183 LYS A O 1
ATOM 1491 N N . LEU A 1 184 ? -18.185 15.915 -4.346 1.00 45.69 184 LEU A N 1
ATOM 1492 C CA . LEU A 1 184 ? -17.284 17.053 -4.149 1.00 45.69 184 LEU A CA 1
ATOM 1493 C C . LEU A 1 184 ? -15.824 16.647 -4.322 1.00 45.69 184 LEU A C 1
ATOM 1495 O O . LEU A 1 184 ? -15.106 17.314 -5.058 1.00 45.69 184 LEU A O 1
ATOM 1499 N N . ASN A 1 185 ? -15.397 15.533 -3.727 1.00 44.56 185 ASN A N 1
ATOM 1500 C CA . ASN A 1 185 ? -14.035 15.021 -3.887 1.00 44.56 185 ASN A CA 1
ATOM 1501 C C . ASN A 1 185 ? -13.742 14.666 -5.353 1.00 44.56 185 ASN A C 1
ATOM 1503 O O . ASN A 1 185 ? -12.674 14.987 -5.868 1.00 44.56 185 ASN A O 1
ATOM 1507 N N . ILE A 1 186 ? -14.714 14.070 -6.051 1.00 44.00 186 ILE A N 1
ATOM 1508 C CA . ILE A 1 186 ? -14.637 13.775 -7.485 1.00 44.00 186 ILE A CA 1
ATOM 1509 C C . ILE A 1 186 ? -14.603 15.072 -8.301 1.00 44.00 186 ILE A C 1
ATOM 1511 O O . ILE A 1 186 ? -13.732 15.217 -9.149 1.00 44.00 186 ILE A O 1
ATOM 1515 N N . LYS A 1 187 ? -15.474 16.056 -8.032 1.00 36.22 187 LYS A N 1
ATOM 1516 C CA . LYS A 1 187 ? -15.463 17.348 -8.743 1.00 36.22 187 LYS A CA 1
ATOM 1517 C C . LYS A 1 187 ? -14.169 18.124 -8.524 1.00 36.22 187 LYS A C 1
ATOM 1519 O O . LYS A 1 187 ? -13.653 18.686 -9.482 1.00 36.22 187 LYS A O 1
ATOM 1524 N N . ILE A 1 188 ? -13.632 18.142 -7.305 1.00 46.28 188 ILE A N 1
ATOM 1525 C CA . ILE A 1 188 ? -12.368 18.814 -6.982 1.00 46.28 188 ILE A CA 1
ATOM 1526 C C . ILE A 1 188 ? -11.211 18.104 -7.690 1.00 46.28 188 ILE A C 1
ATOM 1528 O O . ILE A 1 188 ? -10.434 18.764 -8.375 1.00 46.28 188 ILE A O 1
ATOM 1532 N N . LYS A 1 189 ? -11.142 16.766 -7.632 1.00 42.03 189 LYS A N 1
ATOM 1533 C CA . LYS A 1 189 ? -10.126 15.988 -8.360 1.00 42.03 189 LYS A CA 1
ATOM 1534 C C . LYS A 1 189 ? -10.227 16.171 -9.875 1.00 42.03 189 LYS A C 1
ATOM 1536 O O . LYS A 1 189 ? -9.212 16.425 -10.511 1.00 42.03 189 LYS A O 1
ATOM 1541 N N . ILE A 1 190 ? -11.432 16.140 -10.449 1.00 36.84 190 ILE A N 1
ATOM 1542 C CA . ILE A 1 190 ? -11.666 16.388 -11.880 1.00 36.84 190 ILE A CA 1
ATOM 1543 C C . ILE A 1 190 ? -11.268 17.821 -12.253 1.00 36.84 190 ILE A C 1
ATOM 1545 O O . ILE A 1 190 ? -10.617 18.022 -13.271 1.00 36.84 190 ILE A O 1
ATOM 1549 N N . HIS A 1 191 ? -11.598 18.825 -11.439 1.00 33.16 191 HIS A N 1
ATOM 1550 C CA . HIS A 1 191 ? -11.251 20.217 -11.731 1.00 33.16 191 HIS A CA 1
ATOM 1551 C C . HIS A 1 191 ? -9.736 20.471 -11.648 1.00 33.16 191 HIS A C 1
ATOM 1553 O O . HIS A 1 191 ? -9.190 21.196 -12.482 1.00 33.16 191 HIS A O 1
ATOM 1559 N N . ILE A 1 192 ? -9.048 19.830 -10.695 1.00 40.91 192 ILE A N 1
ATOM 1560 C CA . ILE A 1 192 ? -7.583 19.847 -10.577 1.00 40.91 192 ILE A CA 1
ATOM 1561 C C . ILE A 1 192 ? -6.947 19.135 -11.782 1.00 40.91 192 ILE A C 1
ATOM 1563 O O . ILE A 1 192 ? -6.068 19.709 -12.424 1.00 40.91 192 ILE A O 1
ATOM 1567 N N . CYS A 1 193 ? -7.444 17.954 -12.167 1.00 31.52 193 CYS A N 1
ATOM 1568 C CA . CYS A 1 193 ? -6.975 17.227 -13.350 1.00 31.52 193 CYS A CA 1
ATOM 1569 C C . CYS A 1 193 ? -7.196 18.017 -14.654 1.00 31.52 193 CYS A C 1
ATOM 1571 O O . CYS A 1 193 ? -6.267 18.152 -15.445 1.00 31.52 193 CYS A O 1
ATOM 1573 N N . ILE A 1 194 ? -8.375 18.614 -14.868 1.00 36.16 194 ILE A N 1
ATOM 1574 C CA . ILE A 1 194 ? -8.686 19.398 -16.078 1.00 36.16 194 ILE A CA 1
ATOM 1575 C C . ILE A 1 194 ? -7.813 20.658 -16.175 1.00 36.16 194 ILE A C 1
ATOM 1577 O O . ILE A 1 194 ? -7.361 21.012 -17.265 1.00 36.16 194 ILE A O 1
ATOM 1581 N N . ARG A 1 195 ? -7.539 21.347 -15.059 1.00 34.62 195 ARG A N 1
ATOM 1582 C CA . ARG A 1 195 ? -6.637 22.513 -15.071 1.00 34.62 195 ARG A CA 1
ATOM 1583 C C . ARG A 1 195 ? -5.179 22.129 -15.299 1.00 34.62 195 ARG A C 1
ATOM 1585 O O . ARG A 1 195 ? -4.477 22.877 -15.976 1.00 34.62 195 ARG A O 1
ATOM 1592 N N . HIS A 1 196 ? -4.737 20.982 -14.786 1.00 34.59 196 HIS A N 1
ATOM 1593 C CA . HIS A 1 196 ? -3.382 20.493 -15.028 1.00 34.59 196 HIS A CA 1
ATOM 1594 C C . HIS A 1 196 ? -3.175 20.084 -16.495 1.00 34.59 196 HIS A C 1
ATOM 1596 O O . HIS A 1 196 ? -2.137 20.401 -17.073 1.00 34.59 196 HIS A O 1
ATOM 1602 N N . ILE A 1 197 ? -4.192 19.478 -17.123 1.00 35.97 197 ILE A N 1
ATOM 1603 C CA . ILE A 1 197 ? -4.207 19.200 -18.566 1.00 35.97 197 ILE A CA 1
ATOM 1604 C C . ILE A 1 197 ? -4.170 20.519 -19.353 1.00 35.97 197 ILE A C 1
ATOM 1606 O O . ILE A 1 197 ? -3.326 20.680 -20.225 1.00 35.97 197 ILE A O 1
ATOM 1610 N N . LYS A 1 198 ? -4.991 21.521 -19.007 1.00 36.16 198 LYS A N 1
ATOM 1611 C CA . LYS A 1 198 ? -4.960 22.820 -19.708 1.00 36.16 198 LYS A CA 1
ATOM 1612 C C . LYS A 1 198 ? -3.609 23.537 -19.617 1.00 36.16 198 LYS A C 1
ATOM 1614 O O . LYS A 1 198 ? -3.183 24.091 -20.617 1.00 36.16 198 LYS A O 1
ATOM 1619 N N . LYS A 1 199 ? -2.921 23.509 -18.469 1.00 40.44 199 LYS A N 1
ATOM 1620 C CA . LYS A 1 199 ? -1.593 24.139 -18.323 1.00 40.44 199 LYS A CA 1
ATOM 1621 C C . LYS A 1 199 ? -0.492 23.449 -19.135 1.00 40.44 199 LYS A C 1
ATOM 1623 O O . LYS A 1 199 ? 0.413 24.129 -19.601 1.00 40.44 199 LYS A O 1
ATOM 1628 N N . ASN A 1 200 ? -0.573 22.131 -19.311 1.00 36.38 200 ASN A N 1
ATOM 1629 C CA . ASN A 1 200 ? 0.437 21.367 -20.050 1.00 36.38 200 ASN A CA 1
ATOM 1630 C C . ASN A 1 200 ? 0.201 21.354 -21.571 1.00 36.38 200 ASN A C 1
ATOM 1632 O O . ASN A 1 200 ? 1.102 20.977 -22.309 1.00 36.38 200 ASN A O 1
ATOM 1636 N N . TYR A 1 201 ? -0.976 21.784 -22.042 1.00 34.44 201 TYR A N 1
ATOM 1637 C CA . TYR A 1 201 ? -1.328 21.843 -23.468 1.00 34.44 201 TYR A CA 1
ATOM 1638 C C . TYR A 1 201 ? -1.469 23.276 -24.024 1.00 34.44 201 TYR A C 1
ATOM 1640 O O . TYR A 1 201 ? -1.885 23.448 -25.164 1.00 34.44 201 TYR A O 1
ATOM 1648 N N . THR A 1 202 ? -1.100 24.315 -23.264 1.00 35.44 202 THR A N 1
ATOM 1649 C CA . THR A 1 202 ? -1.026 25.713 -23.746 1.00 35.44 202 THR A CA 1
ATOM 1650 C C . THR A 1 202 ? 0.404 26.145 -24.086 1.00 35.44 202 THR A C 1
ATOM 1652 O O . THR A 1 202 ? 0.830 27.232 -23.708 1.00 35.44 202 THR A O 1
ATOM 1655 N N . TYR A 1 203 ? 1.145 25.286 -24.782 1.00 37.72 203 TYR A N 1
ATOM 1656 C CA . TYR A 1 203 ? 2.315 25.673 -25.571 1.00 37.72 203 TYR A CA 1
ATOM 1657 C C . TYR A 1 203 ? 2.170 25.045 -26.960 1.00 37.72 203 TYR A C 1
ATOM 1659 O O . TYR A 1 203 ? 2.654 23.946 -27.209 1.00 37.72 203 TYR A O 1
ATOM 1667 N N . ASN A 1 204 ? 1.417 25.741 -27.809 1.00 33.03 204 ASN A N 1
ATOM 1668 C CA . ASN A 1 204 ? 1.490 25.743 -29.268 1.00 33.03 204 ASN A CA 1
ATOM 1669 C C . ASN A 1 204 ? 1.073 27.142 -29.717 1.00 33.03 204 ASN A C 1
ATOM 1671 O O . ASN A 1 204 ? 0.031 27.613 -29.204 1.00 33.03 204 ASN A O 1
#

InterPro domains:
  IPR049400 Cytoplasmic dynein 2 heavy chain 1, AAA+ ATPase domain [PF21264] (13-118)

pLDDT: mean 73.12, std 20.75, range [31.52, 96.25]